Protein AF-A0A935JYE7-F1 (afdb_monomer_lite)

Structure (mmCIF, N/CA/C/O backbone):
data_AF-A0A935JYE7-F1
#
_entry.id   AF-A0A935JYE7-F1
#
loop_
_atom_site.group_PDB
_atom_site.id
_atom_site.type_symbol
_atom_site.label_atom_id
_atom_site.label_alt_id
_atom_site.label_comp_id
_atom_site.label_asym_id
_atom_site.label_entity_id
_atom_site.label_seq_id
_atom_site.pdbx_PDB_ins_code
_atom_site.Cartn_x
_atom_site.Cartn_y
_atom_site.Cartn_z
_atom_site.occupancy
_atom_site.B_iso_or_equiv
_atom_site.auth_seq_id
_atom_site.auth_comp_id
_atom_site.auth_asym_id
_atom_site.auth_atom_id
_atom_site.pdbx_PDB_model_num
ATOM 1 N N . MET A 1 1 ? -40.242 24.553 61.084 1.00 37.44 1 MET A N 1
ATOM 2 C CA . MET A 1 1 ? -38.831 24.098 61.063 1.00 37.44 1 MET A CA 1
ATOM 3 C C . MET A 1 1 ? -38.688 22.970 60.053 1.00 37.44 1 MET A C 1
ATOM 5 O O . MET A 1 1 ? -39.599 22.166 59.925 1.00 37.44 1 MET A O 1
ATOM 9 N N . LYS A 1 2 ? -37.608 23.012 59.269 1.00 36.69 2 LYS A N 1
ATOM 10 C CA . LYS A 1 2 ? -37.386 22.275 58.015 1.00 36.69 2 LYS A CA 1
ATOM 11 C C . LYS A 1 2 ? -37.298 20.755 58.230 1.00 36.69 2 LYS A C 1
ATOM 13 O O . LYS A 1 2 ? -36.438 20.305 58.976 1.00 36.69 2 LYS A O 1
ATOM 18 N N . ILE A 1 3 ? -38.129 19.988 57.520 1.00 42.06 3 ILE A N 1
ATOM 19 C CA . ILE A 1 3 ? -37.971 18.536 57.356 1.00 42.06 3 ILE A CA 1
ATOM 20 C C . ILE A 1 3 ? -37.112 18.300 56.113 1.00 42.06 3 ILE A C 1
ATOM 22 O O . ILE A 1 3 ? -37.468 18.688 55.000 1.00 42.06 3 ILE A O 1
ATOM 26 N N . ILE A 1 4 ? -35.953 17.694 56.345 1.00 44.88 4 ILE A N 1
ATOM 27 C CA . ILE A 1 4 ? -34.969 17.262 55.355 1.00 44.88 4 ILE A CA 1
ATOM 28 C C . ILE A 1 4 ? -35.613 16.182 54.474 1.00 44.88 4 ILE A C 1
ATOM 30 O O . ILE A 1 4 ? -35.927 15.096 54.949 1.00 44.88 4 ILE A O 1
ATOM 34 N N . ARG A 1 5 ? -35.811 16.478 53.184 1.00 39.94 5 ARG A N 1
ATOM 35 C CA . ARG A 1 5 ? -36.132 15.482 52.153 1.00 39.94 5 ARG A CA 1
ATOM 36 C C . ARG A 1 5 ? -34.864 15.154 51.375 1.00 39.94 5 ARG A C 1
ATOM 38 O O . ARG A 1 5 ? -34.569 15.772 50.359 1.00 39.94 5 ARG A O 1
ATOM 45 N N . ILE A 1 6 ? -34.126 14.168 51.863 1.00 48.25 6 ILE A N 1
ATOM 46 C CA . ILE A 1 6 ? -33.267 13.333 51.030 1.00 48.25 6 ILE A CA 1
ATOM 47 C C . ILE A 1 6 ? -33.954 11.978 51.031 1.00 48.25 6 ILE A C 1
ATOM 49 O O . ILE A 1 6 ? -34.152 11.418 52.100 1.00 48.25 6 ILE A O 1
ATOM 53 N N . ILE A 1 7 ? -34.355 11.494 49.859 1.00 40.75 7 ILE A N 1
ATOM 54 C CA . ILE A 1 7 ? -34.093 10.125 49.413 1.00 40.75 7 ILE A CA 1
ATOM 55 C C . ILE A 1 7 ? -34.599 10.003 47.973 1.00 40.75 7 ILE A C 1
ATOM 57 O O . ILE A 1 7 ? -35.791 9.980 47.689 1.00 40.75 7 ILE A O 1
ATOM 61 N N . ILE A 1 8 ? -33.607 9.981 47.081 1.00 42.47 8 ILE A N 1
ATOM 62 C CA . ILE A 1 8 ? -33.521 9.042 45.966 1.00 42.47 8 ILE A CA 1
ATOM 63 C C . ILE A 1 8 ? -34.733 9.117 45.033 1.00 42.47 8 ILE A C 1
ATOM 65 O O . ILE A 1 8 ? -35.466 8.154 44.819 1.00 42.47 8 ILE A O 1
ATOM 69 N N . GLY A 1 9 ? -34.888 10.285 44.407 1.00 37.31 9 GLY A N 1
ATOM 70 C CA . GLY A 1 9 ? -35.466 10.361 43.073 1.00 37.31 9 GLY A CA 1
ATOM 71 C C . GLY A 1 9 ? -34.555 9.576 42.142 1.00 37.31 9 GLY A C 1
ATOM 72 O O . GLY A 1 9 ? -33.578 10.119 41.637 1.00 37.31 9 GLY A O 1
ATOM 73 N N . PHE A 1 10 ? -34.842 8.274 42.072 1.00 37.84 10 PHE A N 1
ATOM 74 C CA . PHE A 1 10 ? -34.438 7.287 41.087 1.00 37.84 10 PHE A CA 1
ATOM 75 C C . PHE A 1 10 ? -33.657 7.950 39.953 1.00 37.84 10 PHE A C 1
ATOM 77 O O . PHE A 1 10 ? -34.242 8.536 39.041 1.00 37.84 10 PHE A O 1
ATOM 84 N N . CYS A 1 11 ? -32.322 7.890 40.050 1.00 36.41 11 CYS A N 1
ATOM 85 C CA . CYS A 1 11 ? -31.466 8.010 38.887 1.00 36.41 11 CYS A CA 1
ATOM 86 C C . CYS A 1 11 ? -32.061 7.046 37.871 1.00 36.41 11 CYS A C 1
ATOM 88 O O . CYS A 1 11 ? -31.875 5.833 37.980 1.00 36.41 11 CYS A O 1
ATOM 90 N N . ALA A 1 12 ? -32.805 7.591 36.913 1.00 40.25 12 ALA A N 1
ATOM 91 C CA . ALA A 1 12 ? -33.059 6.964 35.644 1.00 40.25 12 ALA A CA 1
ATOM 92 C C . ALA A 1 12 ? -31.684 6.831 34.988 1.00 40.25 12 ALA A C 1
ATOM 94 O O . ALA A 1 12 ? -31.292 7.610 34.122 1.00 40.25 12 ALA A O 1
ATOM 95 N N . LEU A 1 13 ? -30.931 5.839 35.470 1.00 42.25 13 LEU A N 1
ATOM 96 C CA . LEU A 1 13 ? -29.915 5.121 34.742 1.00 42.25 13 LEU A CA 1
ATOM 97 C C . LEU A 1 13 ? -30.662 4.512 33.563 1.00 42.25 13 LEU A C 1
ATOM 99 O O . LEU A 1 13 ? -31.002 3.333 33.529 1.00 42.25 13 LEU A O 1
ATOM 103 N N . THR A 1 14 ? -30.937 5.367 32.587 1.00 41.91 14 THR A N 1
ATOM 104 C CA . THR A 1 14 ? -30.988 4.998 31.191 1.00 41.91 14 THR A CA 1
ATOM 105 C C . THR A 1 14 ? -29.596 4.462 30.882 1.00 41.91 14 THR A C 1
ATOM 107 O O . THR A 1 14 ? -28.733 5.124 30.314 1.00 41.91 14 THR A O 1
ATOM 110 N N . PHE A 1 15 ? -29.358 3.218 31.303 1.00 41.09 15 PHE A N 1
ATOM 111 C CA . PHE A 1 15 ? -28.472 2.322 30.596 1.00 41.09 15 PHE A CA 1
ATOM 112 C C . PHE A 1 15 ? -29.103 2.170 29.212 1.00 41.09 15 PHE A C 1
ATOM 114 O O . PHE A 1 15 ? -29.806 1.207 28.918 1.00 41.09 15 PHE A O 1
ATOM 121 N N . CYS A 1 16 ? -28.866 3.160 28.349 1.00 39.88 16 CYS A N 1
ATOM 122 C CA . CYS A 1 16 ? -28.765 2.908 26.930 1.00 39.88 16 CYS A CA 1
ATOM 123 C C . CYS A 1 16 ? -27.633 1.896 26.814 1.00 39.88 16 CYS A C 1
ATOM 125 O O . CYS A 1 16 ? -26.455 2.254 26.759 1.00 39.88 16 CYS A O 1
ATOM 127 N N . ALA A 1 17 ? -27.996 0.616 26.871 1.00 36.91 17 ALA A N 1
ATOM 128 C CA . ALA A 1 17 ? -27.167 -0.466 26.404 1.00 36.91 17 ALA A CA 1
ATOM 129 C C . ALA A 1 17 ? -26.978 -0.217 24.906 1.00 36.91 17 ALA A C 1
ATOM 131 O O . ALA A 1 17 ? -27.690 -0.758 24.065 1.00 36.91 17 ALA A O 1
ATOM 132 N N . TYR A 1 18 ? -26.044 0.676 24.573 1.00 42.84 18 TYR A N 1
ATOM 133 C CA . TYR A 1 18 ? -25.425 0.704 23.266 1.00 42.84 18 TYR A CA 1
ATOM 134 C C . TYR A 1 18 ? -24.836 -0.688 23.107 1.00 42.84 18 TYR A C 1
ATOM 136 O O . TYR A 1 18 ? -23.810 -1.010 23.709 1.00 42.84 18 TYR A O 1
ATOM 144 N N . SER A 1 19 ? -25.548 -1.541 22.371 1.00 46.00 19 SER A N 1
ATOM 145 C CA . SER A 1 19 ? -25.009 -2.790 21.863 1.00 46.00 19 SER A CA 1
ATOM 146 C C . SER A 1 19 ? -23.814 -2.400 21.006 1.00 46.00 19 SER A C 1
ATOM 148 O O . SER A 1 19 ? -23.951 -2.000 19.853 1.00 46.00 19 SER A O 1
ATOM 150 N N . GLN A 1 20 ? -22.640 -2.354 21.629 1.00 65.25 20 GLN A N 1
ATOM 151 C CA . GLN A 1 20 ? -21.417 -2.015 20.935 1.00 65.25 20 GLN A CA 1
ATOM 152 C C . GLN A 1 20 ? -21.088 -3.185 20.025 1.00 65.25 20 GLN A C 1
ATOM 154 O O . GLN A 1 20 ? -20.811 -4.299 20.490 1.00 65.25 20 GLN A O 1
ATOM 159 N N . THR A 1 21 ? -21.136 -2.917 18.723 1.00 74.50 21 THR A N 1
ATOM 160 C CA . THR A 1 21 ? -20.779 -3.880 17.693 1.00 74.50 21 THR A CA 1
ATOM 161 C C . THR A 1 21 ? -19.356 -4.358 17.955 1.00 74.50 21 THR A C 1
ATOM 163 O O . THR A 1 21 ? -18.401 -3.577 17.958 1.00 74.50 21 THR A O 1
ATOM 166 N N . ASN A 1 22 ? -19.228 -5.649 18.241 1.00 78.56 22 ASN A N 1
ATOM 167 C CA . ASN A 1 22 ? -17.949 -6.298 18.466 1.00 78.56 22 ASN A CA 1
ATOM 168 C C . ASN A 1 22 ? -17.641 -7.238 17.306 1.00 78.56 22 ASN A C 1
ATOM 170 O O . ASN A 1 22 ? -18.546 -7.742 16.644 1.00 78.56 22 ASN A O 1
ATOM 174 N N . VAL A 1 23 ? -16.353 -7.439 17.065 1.00 78.81 23 VAL A N 1
ATOM 175 C CA . VAL A 1 23 ? -15.843 -8.352 16.043 1.00 78.81 23 VAL A CA 1
ATOM 176 C C . VAL A 1 23 ? -14.776 -9.242 16.655 1.00 78.81 23 VAL A C 1
ATOM 178 O O . VAL A 1 23 ? -14.071 -8.837 17.583 1.00 78.81 23 VAL A O 1
ATOM 181 N N . SER A 1 24 ? -14.671 -10.464 16.144 1.00 75.31 24 SER A N 1
ATOM 182 C CA . SER A 1 24 ? -13.591 -11.381 16.493 1.00 75.31 24 SER A CA 1
ATOM 183 C C . SER A 1 24 ? -12.553 -11.355 15.379 1.00 75.31 24 SER A C 1
ATOM 185 O O . SER A 1 24 ? -12.886 -11.630 14.228 1.00 75.31 24 SER A O 1
ATOM 187 N N . ILE A 1 25 ? -11.314 -10.999 15.714 1.00 72.81 25 ILE A N 1
ATOM 188 C CA . ILE A 1 25 ? -10.170 -11.029 14.793 1.00 72.81 25 ILE A CA 1
ATOM 189 C C . ILE A 1 25 ? -9.115 -11.917 15.449 1.00 72.81 25 ILE A C 1
ATOM 191 O O . ILE A 1 25 ? -8.746 -11.680 16.600 1.00 72.81 25 ILE A O 1
ATOM 195 N N . ASP A 1 26 ? -8.684 -12.976 14.760 1.00 73.44 26 ASP A N 1
ATOM 196 C CA . ASP A 1 26 ? -7.731 -13.974 15.275 1.00 73.44 26 ASP A CA 1
ATOM 197 C C . ASP A 1 26 ? -8.115 -14.540 16.660 1.00 73.44 26 ASP A C 1
ATOM 199 O O . ASP A 1 26 ? -7.276 -14.745 17.538 1.00 73.44 26 ASP A O 1
ATOM 203 N N . GLY A 1 27 ? -9.418 -14.732 16.898 1.00 72.69 27 GLY A N 1
ATOM 204 C CA . GLY A 1 27 ? -9.954 -15.248 18.163 1.00 72.69 27 GLY A CA 1
ATOM 205 C C . GLY A 1 27 ? -9.972 -14.245 19.324 1.00 72.69 27 GLY A C 1
ATOM 206 O O . GLY A 1 27 ? -10.399 -14.594 20.424 1.00 72.69 27 GLY A O 1
ATOM 207 N N . LYS A 1 28 ? -9.545 -12.995 19.109 1.00 80.50 28 LYS A N 1
ATOM 208 C CA . LYS A 1 28 ? -9.628 -11.918 20.104 1.00 80.50 28 LYS A CA 1
ATOM 209 C C . LYS A 1 28 ? -10.845 -11.040 19.837 1.00 80.50 28 LYS A C 1
ATOM 211 O O . LYS A 1 28 ? -11.125 -10.670 18.699 1.00 80.50 28 LYS A O 1
ATOM 216 N N . LYS A 1 29 ? -11.556 -10.680 20.910 1.00 82.69 29 LYS A N 1
ATOM 217 C CA . LYS A 1 29 ? -12.705 -9.773 20.853 1.00 82.69 29 LYS A CA 1
ATOM 218 C C . LYS A 1 29 ? -12.229 -8.328 20.769 1.00 82.69 29 LYS A C 1
ATOM 220 O O . LYS A 1 29 ? -11.466 -7.876 21.622 1.00 82.69 29 LYS A O 1
ATOM 225 N N . TYR A 1 30 ? -12.747 -7.604 19.790 1.00 85.75 30 TYR A N 1
ATOM 226 C CA . TYR A 1 30 ? -12.521 -6.178 19.622 1.00 85.75 30 TYR A CA 1
ATOM 227 C C . TYR A 1 30 ? -13.836 -5.415 19.483 1.00 85.75 30 TYR A C 1
ATOM 229 O O . TYR A 1 30 ? -14.879 -5.996 19.183 1.00 85.75 30 TYR A O 1
ATOM 237 N N . TYR A 1 31 ? -13.775 -4.100 19.681 1.00 86.88 31 TYR A N 1
ATOM 238 C CA . TYR A 1 31 ? -14.934 -3.214 19.656 1.00 86.88 31 TYR A CA 1
ATOM 239 C C . TYR A 1 31 ? -14.800 -2.201 18.521 1.00 86.88 31 TYR A C 1
ATOM 241 O O . TYR A 1 31 ? -13.775 -1.524 18.401 1.00 86.88 31 TYR A O 1
ATOM 249 N N . ILE A 1 32 ? -15.832 -2.096 17.682 1.00 86.06 32 ILE A N 1
ATOM 250 C CA . ILE A 1 32 ? -15.867 -1.114 16.597 1.00 86.06 32 ILE A CA 1
ATOM 251 C C . ILE A 1 32 ? -16.174 0.258 17.200 1.00 86.06 32 ILE A C 1
ATOM 253 O O . ILE A 1 32 ? -17.222 0.462 17.808 1.00 86.06 32 ILE A O 1
ATOM 257 N N . LYS A 1 33 ? -15.261 1.211 17.004 1.00 85.69 33 LYS A N 1
ATOM 258 C CA . LYS A 1 33 ? -15.420 2.607 17.421 1.00 85.69 33 LYS A CA 1
ATOM 259 C C . LYS A 1 33 ? -16.107 3.453 16.359 1.00 85.69 33 LYS A C 1
ATOM 261 O O . LYS A 1 33 ? -17.029 4.196 16.668 1.00 85.69 33 LYS A O 1
ATOM 266 N N . THR A 1 34 ? -15.643 3.360 15.117 1.00 85.19 34 THR A N 1
ATOM 267 C CA . THR A 1 34 ? -16.207 4.098 13.980 1.00 85.19 34 THR A CA 1
ATOM 268 C C . THR A 1 34 ? -16.166 3.240 12.734 1.00 85.19 34 THR A C 1
ATOM 270 O O . THR A 1 34 ? -15.223 2.472 12.552 1.00 85.19 34 THR A O 1
ATOM 273 N N . THR A 1 35 ? -17.160 3.420 11.868 1.00 86.44 35 THR A N 1
ATOM 274 C CA . THR A 1 35 ? -17.183 2.884 10.504 1.00 86.44 35 THR A CA 1
ATOM 275 C C . THR A 1 35 ? -17.328 4.050 9.536 1.00 86.44 35 THR A C 1
ATOM 277 O O . THR A 1 35 ? -18.196 4.898 9.732 1.00 86.44 35 THR A O 1
ATOM 280 N N . GLU A 1 36 ? -16.481 4.107 8.517 1.00 85.31 36 GLU A N 1
ATOM 281 C CA . GLU A 1 36 ? -16.508 5.128 7.471 1.00 85.31 36 GLU A CA 1
ATOM 282 C C . GLU A 1 36 ? -16.531 4.432 6.109 1.00 85.31 36 GLU A C 1
ATOM 284 O O . GLU A 1 36 ? -15.648 3.634 5.797 1.00 85.31 36 GLU A O 1
ATOM 289 N N . ASN A 1 37 ? -17.561 4.701 5.306 1.00 84.94 37 ASN A N 1
ATOM 290 C CA . ASN A 1 37 ? -17.661 4.156 3.956 1.00 84.94 37 ASN A CA 1
ATOM 291 C C . ASN A 1 37 ? -16.885 5.081 3.013 1.00 84.94 37 ASN A C 1
ATOM 293 O O . ASN A 1 37 ? -17.266 6.237 2.850 1.00 84.94 37 ASN A O 1
ATOM 297 N N . ILE A 1 38 ? -15.791 4.585 2.432 1.00 81.50 38 ILE A N 1
ATOM 298 C CA . ILE A 1 38 ? -14.990 5.338 1.454 1.00 81.50 38 ILE A CA 1
ATOM 299 C C . ILE A 1 38 ? -15.555 5.134 0.049 1.00 81.50 38 ILE A C 1
ATOM 301 O O . ILE A 1 38 ? -15.584 6.065 -0.746 1.00 81.50 38 ILE A O 1
ATOM 305 N N . SER A 1 39 ? -16.015 3.919 -0.244 1.00 77.62 39 SER A N 1
ATOM 306 C CA . SER A 1 39 ? -16.755 3.584 -1.456 1.00 77.62 39 SER A CA 1
ATOM 307 C C . SER A 1 39 ? -17.653 2.377 -1.205 1.00 77.62 39 SER A C 1
ATOM 309 O O . SER A 1 39 ? -17.695 1.847 -0.090 1.00 77.62 39 SER A O 1
ATOM 311 N N . ARG A 1 40 ? -18.376 1.929 -2.239 1.00 74.88 40 ARG A N 1
ATOM 312 C CA . ARG A 1 40 ? -19.242 0.743 -2.165 1.00 74.88 40 ARG A CA 1
ATOM 313 C C . ARG A 1 40 ? -18.501 -0.484 -1.626 1.00 74.88 40 ARG A C 1
ATOM 315 O O . ARG A 1 40 ? -19.047 -1.204 -0.793 1.00 74.88 40 ARG A O 1
ATOM 322 N N . ASP A 1 41 ? -17.261 -0.665 -2.069 1.00 75.25 41 ASP A N 1
ATOM 323 C CA . ASP A 1 41 ? -16.475 -1.867 -1.798 1.00 75.25 41 ASP A CA 1
ATOM 324 C C . ASP A 1 41 ? -15.432 -1.647 -0.693 1.00 75.25 41 ASP A C 1
ATOM 326 O O . ASP A 1 41 ? -14.852 -2.605 -0.198 1.00 75.25 41 ASP A O 1
ATOM 330 N N . PHE A 1 42 ? -15.200 -0.402 -0.252 1.00 81.69 42 PHE A N 1
ATOM 331 C CA . PHE A 1 42 ? -14.180 -0.088 0.749 1.00 81.69 42 PHE A CA 1
ATOM 332 C C . PHE A 1 42 ? -14.754 0.626 1.974 1.00 81.69 42 PHE A C 1
ATOM 334 O O . PHE A 1 42 ? -15.176 1.786 1.916 1.00 81.69 42 PHE A O 1
ATOM 341 N N . LYS A 1 43 ? -14.684 -0.047 3.126 1.00 86.38 43 LYS A N 1
ATOM 342 C CA . LYS A 1 43 ? -15.070 0.504 4.434 1.00 86.38 43 LYS A CA 1
ATOM 343 C C . LYS A 1 43 ? -13.874 0.538 5.370 1.00 86.38 43 LYS A C 1
ATOM 345 O O . LYS A 1 43 ? -13.140 -0.443 5.454 1.00 86.38 43 LYS A O 1
ATOM 350 N N . LEU A 1 44 ? -13.710 1.640 6.093 1.00 87.38 44 LEU A N 1
ATOM 351 C CA . LEU A 1 44 ? -12.707 1.825 7.134 1.00 87.38 44 LEU A CA 1
ATOM 352 C C . LEU A 1 44 ? -13.344 1.625 8.514 1.00 87.38 44 LEU A C 1
ATOM 354 O O . LEU A 1 44 ? -14.398 2.190 8.806 1.00 87.38 44 LEU A O 1
ATOM 358 N N . PHE A 1 45 ? -12.673 0.876 9.382 1.00 87.31 45 PHE A N 1
ATOM 359 C CA . PHE A 1 45 ? -13.091 0.624 10.754 1.00 87.31 45 PHE A CA 1
ATOM 360 C C . PHE A 1 45 ? -11.992 1.046 11.722 1.00 87.31 45 PHE A C 1
ATOM 362 O O . PHE A 1 45 ? -10.879 0.530 11.649 1.00 87.31 45 PHE A O 1
ATOM 369 N N . SER A 1 46 ? -12.325 1.888 12.698 1.00 86.31 46 SER A N 1
ATOM 370 C CA . SER A 1 46 ? -11.474 2.043 13.879 1.00 86.31 46 SER A CA 1
ATOM 371 C C . SER A 1 46 ? -11.888 0.985 14.887 1.00 86.31 46 SER A C 1
ATOM 373 O O . SER A 1 46 ? -13.014 1.012 15.386 1.00 86.31 46 SER A O 1
ATOM 375 N N . ILE A 1 47 ? -10.976 0.083 15.223 1.00 87.19 47 ILE A N 1
ATOM 376 C CA . ILE A 1 47 ? -11.223 -1.040 16.125 1.00 87.19 47 ILE A CA 1
ATOM 377 C C . ILE A 1 47 ? -10.362 -0.876 17.375 1.00 87.19 47 ILE A C 1
ATOM 379 O O . ILE A 1 47 ? -9.146 -0.743 17.266 1.00 87.19 47 ILE A O 1
ATOM 383 N N . CYS A 1 48 ? -10.973 -0.901 18.558 1.00 86.25 48 CYS A N 1
ATOM 384 C CA . CYS A 1 48 ? -10.287 -0.749 19.843 1.00 86.25 48 CYS A CA 1
ATOM 385 C C . CYS A 1 48 ? -10.310 -2.058 20.643 1.00 86.25 48 CYS A C 1
ATOM 387 O O . CYS A 1 48 ? -11.196 -2.900 20.480 1.00 86.25 48 CYS A O 1
ATOM 389 N N . GLN A 1 49 ? -9.317 -2.230 21.517 1.00 85.62 49 GLN A N 1
ATOM 390 C CA . GLN A 1 49 ? -9.231 -3.399 22.403 1.00 85.62 49 GLN A CA 1
ATOM 391 C C . GLN A 1 49 ? -10.171 -3.287 23.608 1.00 85.62 49 GLN A C 1
ATOM 393 O O . GLN A 1 49 ? -10.570 -4.297 24.181 1.00 85.62 49 GLN A O 1
ATOM 398 N N . ASP A 1 50 ? -10.520 -2.064 24.007 1.00 84.38 50 ASP A N 1
ATOM 399 C CA . ASP A 1 50 ? -11.377 -1.794 25.150 1.00 84.38 50 ASP A CA 1
ATOM 400 C C . ASP A 1 50 ? -12.804 -1.431 24.733 1.00 84.38 50 ASP A C 1
ATOM 402 O O . ASP A 1 50 ? -13.042 -0.706 23.769 1.00 84.38 50 ASP A O 1
ATOM 406 N N . GLN A 1 51 ? -13.761 -1.852 25.555 1.00 82.88 51 GLN A N 1
ATOM 407 C CA . GLN A 1 51 ? -15.175 -1.506 25.405 1.00 82.88 51 GLN A CA 1
ATOM 408 C C . GLN A 1 51 ? -15.438 0.005 25.583 1.00 82.88 51 GLN A C 1
ATOM 410 O O . GLN A 1 51 ? -16.449 0.539 25.141 1.00 82.88 51 GLN A O 1
ATOM 415 N N . LYS A 1 52 ? -14.518 0.743 26.218 1.00 85.06 52 LYS A N 1
ATOM 416 C CA . LYS A 1 52 ? -14.626 2.206 26.352 1.00 85.06 52 LYS A CA 1
ATOM 417 C C . LYS A 1 52 ? -14.160 2.953 25.094 1.00 85.06 52 LYS A C 1
ATOM 419 O O . LYS A 1 52 ? -14.247 4.178 25.070 1.00 85.06 52 LYS A O 1
ATOM 424 N N . LEU A 1 53 ? -13.704 2.243 24.052 1.00 82.25 53 LEU A N 1
ATOM 425 C CA . LEU A 1 53 ? -13.295 2.795 22.753 1.00 82.25 53 LEU A CA 1
ATOM 426 C C . LEU A 1 53 ? -12.194 3.867 22.857 1.00 82.25 53 LEU A C 1
ATOM 428 O O . LEU A 1 53 ? -12.146 4.833 22.082 1.00 82.25 53 LEU A O 1
ATOM 432 N N . SER A 1 54 ? -11.321 3.721 23.849 1.00 80.88 54 SER A N 1
ATOM 433 C CA . SER A 1 54 ? -10.380 4.763 24.263 1.00 80.88 54 SER A CA 1
ATOM 434 C C . SER A 1 54 ? -8.918 4.360 24.098 1.00 80.88 54 SER A C 1
ATOM 436 O O . SER A 1 54 ? -8.062 5.234 23.961 1.00 80.88 54 SER A O 1
ATOM 438 N N . LYS A 1 55 ? -8.611 3.060 24.081 1.00 78.69 55 LYS A N 1
ATOM 439 C CA . LYS A 1 55 ? -7.246 2.533 24.126 1.00 78.69 55 LYS A CA 1
ATOM 440 C C . LYS A 1 55 ? -6.967 1.591 22.961 1.00 78.69 55 LYS A C 1
ATOM 442 O O . LYS A 1 55 ? -7.801 0.790 22.545 1.00 78.69 55 LYS A O 1
ATOM 447 N N . ASN A 1 56 ? -5.728 1.665 22.474 1.00 81.69 56 ASN A N 1
ATOM 448 C CA . ASN A 1 56 ? -5.167 0.745 21.482 1.00 81.69 56 ASN A CA 1
ATOM 449 C C . ASN A 1 56 ? -6.059 0.574 20.242 1.00 81.69 56 ASN A C 1
ATOM 451 O O . ASN A 1 56 ? -6.266 -0.538 19.756 1.00 81.69 56 ASN A O 1
ATOM 455 N N . CYS A 1 57 ? -6.609 1.685 19.752 1.00 83.88 57 CYS A N 1
ATOM 456 C CA . CYS A 1 57 ? -7.421 1.693 18.549 1.00 83.88 57 CYS A CA 1
ATOM 457 C C . CYS A 1 57 ? -6.525 1.575 17.312 1.00 83.88 57 CYS A C 1
ATOM 459 O O . CYS A 1 57 ? -5.501 2.249 17.206 1.00 83.88 57 CYS A O 1
ATOM 461 N N . THR A 1 58 ? -6.896 0.692 16.395 1.00 84.69 58 THR A N 1
ATOM 462 C CA . THR A 1 58 ? -6.181 0.427 15.147 1.00 84.69 58 THR A CA 1
ATOM 463 C C . THR A 1 58 ? -7.166 0.478 13.989 1.00 84.69 58 THR A C 1
ATOM 465 O O . THR A 1 58 ? -8.313 0.058 14.125 1.00 84.69 58 THR A O 1
ATOM 468 N N . GLU A 1 59 ? -6.706 0.985 12.852 1.00 87.75 59 GLU A N 1
ATOM 469 C CA . GLU A 1 59 ? -7.510 1.102 11.640 1.00 87.75 59 GLU A CA 1
ATOM 470 C C . GLU A 1 59 ? -7.471 -0.203 10.836 1.00 87.75 59 GLU A C 1
ATOM 472 O O . GLU A 1 59 ? -6.405 -0.761 10.549 1.00 87.75 59 GLU A O 1
ATOM 477 N N . TYR A 1 60 ? -8.652 -0.671 10.459 1.00 86.56 60 TYR A N 1
ATOM 478 C CA . TYR A 1 60 ? -8.890 -1.825 9.605 1.00 86.56 60 TYR A CA 1
ATOM 479 C C . TYR A 1 60 ? -9.693 -1.392 8.384 1.00 86.56 60 TYR A C 1
ATOM 481 O O . TYR A 1 60 ? -10.348 -0.351 8.390 1.00 86.56 60 TYR A O 1
ATOM 489 N N . TYR A 1 61 ? -9.669 -2.210 7.343 1.00 86.56 61 TYR A N 1
ATOM 490 C CA . TYR A 1 61 ? -10.544 -2.065 6.194 1.00 86.56 61 TYR A CA 1
ATOM 491 C C . TYR A 1 61 ? -11.227 -3.390 5.853 1.00 86.56 61 TYR A C 1
ATOM 493 O O . TYR A 1 61 ? -10.701 -4.463 6.165 1.00 86.56 61 TYR A O 1
ATOM 501 N N . SER A 1 62 ? -12.383 -3.307 5.194 1.00 83.94 62 SER A N 1
ATOM 502 C CA . SER A 1 62 ? -12.990 -4.439 4.488 1.00 83.94 62 SER A CA 1
ATOM 503 C C . SER A 1 62 ? -13.144 -4.101 3.011 1.00 83.94 62 SER A C 1
ATOM 505 O O . SER A 1 62 ? -13.685 -3.043 2.693 1.00 83.94 62 SER A O 1
ATOM 507 N N . TYR A 1 63 ? -12.690 -5.010 2.146 1.00 67.19 63 TYR A N 1
ATOM 508 C CA . TYR A 1 63 ? -12.866 -4.940 0.687 1.00 67.19 63 TYR A CA 1
ATOM 509 C C . TYR A 1 63 ? -14.101 -5.735 0.206 1.00 67.19 63 TYR A C 1
ATOM 511 O O . TYR A 1 63 ? -14.617 -5.518 -0.880 1.00 67.19 63 TYR A O 1
ATOM 519 N N . LEU A 1 64 ? -14.578 -6.674 1.032 1.00 61.88 64 LEU A N 1
ATOM 520 C CA . LEU A 1 64 ? -15.771 -7.501 0.835 1.00 61.88 64 LEU A CA 1
ATOM 521 C C . LEU A 1 64 ? -16.361 -7.821 2.217 1.00 61.88 64 LEU A C 1
ATOM 523 O O . LEU A 1 64 ? -15.626 -7.820 3.213 1.00 61.88 64 LEU A O 1
ATOM 527 N N . GLU A 1 65 ? -17.669 -8.080 2.294 1.00 60.12 65 GLU A N 1
ATOM 528 C CA . GLU A 1 65 ? -18.344 -8.370 3.566 1.00 60.12 65 GLU A CA 1
ATOM 529 C C . GLU A 1 65 ? -17.647 -9.509 4.333 1.00 60.12 65 GLU A C 1
ATOM 531 O O . GLU A 1 65 ? -17.352 -10.569 3.785 1.00 60.12 65 GLU A O 1
ATOM 536 N N . GLY A 1 66 ? -17.356 -9.270 5.616 1.00 60.03 66 GLY A N 1
ATOM 537 C CA . GLY A 1 66 ? -16.864 -10.290 6.549 1.00 60.03 66 GLY A CA 1
ATOM 538 C C . GLY A 1 66 ? -15.345 -10.426 6.697 1.00 60.03 66 GLY A C 1
ATOM 539 O O . GLY A 1 66 ? -14.911 -11.093 7.632 1.00 60.03 66 GLY A O 1
ATOM 540 N N . ASN A 1 67 ? -14.524 -9.771 5.865 1.00 70.06 67 ASN A N 1
ATOM 541 C CA . ASN A 1 67 ? -13.060 -9.835 5.984 1.00 70.06 67 ASN A CA 1
ATOM 542 C C . ASN A 1 67 ? -12.456 -8.493 6.416 1.00 70.06 67 ASN A C 1
ATOM 544 O O . ASN A 1 67 ? -12.441 -7.533 5.645 1.00 70.06 67 ASN A O 1
ATOM 548 N N . TYR A 1 68 ? -11.909 -8.448 7.635 1.00 76.88 68 TYR A N 1
ATOM 549 C CA . TYR A 1 68 ? -11.220 -7.277 8.183 1.00 76.88 68 TYR A CA 1
ATOM 550 C C . TYR A 1 68 ? -9.708 -7.461 8.087 1.00 76.88 68 TYR A C 1
ATOM 552 O O . TYR A 1 68 ? -9.144 -8.373 8.689 1.00 76.88 68 TYR A O 1
ATOM 560 N N . LYS A 1 69 ? -9.032 -6.569 7.364 1.00 81.75 69 LYS A N 1
ATOM 561 C CA . LYS A 1 69 ? -7.567 -6.528 7.298 1.00 81.75 69 LYS A CA 1
ATOM 562 C C . LYS A 1 69 ? -7.066 -5.207 7.860 1.00 81.75 69 LYS A C 1
ATOM 564 O O . LYS A 1 69 ? -7.699 -4.169 7.690 1.00 81.75 69 LYS A O 1
ATOM 569 N N . LYS A 1 70 ? -5.927 -5.234 8.551 1.00 84.56 70 LYS A N 1
ATOM 570 C CA . LYS A 1 70 ? -5.302 -4.014 9.072 1.00 84.56 70 LYS A CA 1
ATOM 571 C C . LYS A 1 70 ? -4.928 -3.099 7.905 1.00 84.56 70 LYS A C 1
ATOM 573 O O . LYS A 1 70 ? -4.342 -3.563 6.925 1.00 84.56 70 LYS A O 1
ATOM 578 N N . LEU A 1 71 ? -5.245 -1.810 8.010 1.00 86.31 71 LEU A N 1
ATOM 579 C CA . LEU A 1 71 ? -4.829 -0.839 7.003 1.00 86.31 71 LEU A CA 1
ATOM 580 C C . LEU A 1 71 ? -3.298 -0.689 7.068 1.00 86.31 71 LEU A C 1
ATOM 582 O O . LEU A 1 71 ? -2.756 -0.500 8.162 1.00 86.31 71 LEU A O 1
ATOM 586 N N . PRO A 1 72 ? -2.574 -0.780 5.937 1.00 83.44 72 PRO A N 1
ATOM 587 C CA . PRO A 1 72 ? -1.119 -0.729 5.971 1.00 83.44 72 PRO A CA 1
ATOM 588 C C . PRO A 1 72 ? -0.597 0.662 6.328 1.00 83.44 72 PRO A C 1
ATOM 590 O O . PRO A 1 72 ? 0.535 0.761 6.773 1.00 83.44 72 PRO A O 1
ATOM 593 N N . ILE A 1 73 ? -1.414 1.711 6.192 1.00 88.00 73 ILE A N 1
ATOM 594 C CA . ILE A 1 73 ? -1.101 3.111 6.512 1.00 88.00 73 ILE A CA 1
ATOM 595 C C . ILE A 1 73 ? -2.070 3.659 7.565 1.00 88.00 73 ILE A C 1
ATOM 597 O O . ILE A 1 73 ? -3.098 3.056 7.859 1.00 88.00 73 ILE A O 1
ATOM 601 N N . THR A 1 74 ? -1.758 4.817 8.143 1.00 88.12 74 THR A N 1
ATOM 602 C CA . THR A 1 74 ? -2.671 5.496 9.077 1.00 88.12 74 THR A CA 1
ATOM 603 C C . THR A 1 74 ? -3.880 6.090 8.351 1.00 88.12 74 THR A C 1
ATOM 605 O O . THR A 1 74 ? -3.788 6.467 7.180 1.00 88.12 74 THR A O 1
ATOM 608 N N . LYS A 1 75 ? -4.997 6.267 9.071 1.00 84.88 75 LYS A N 1
ATOM 609 C CA . LYS A 1 75 ? -6.186 6.966 8.556 1.00 84.88 75 LYS A CA 1
ATOM 610 C C . LYS A 1 75 ? -5.836 8.337 7.973 1.00 84.88 75 LYS A C 1
ATOM 612 O O . LYS A 1 75 ? -6.229 8.643 6.856 1.00 84.88 75 LYS A O 1
ATOM 617 N N . THR A 1 76 ? -5.031 9.128 8.682 1.00 87.19 76 THR A N 1
ATOM 618 C CA . THR A 1 76 ? -4.609 10.461 8.225 1.00 87.19 76 THR A CA 1
ATOM 619 C C . THR A 1 76 ? -3.842 10.407 6.903 1.00 87.19 76 THR A C 1
ATOM 621 O O . THR A 1 76 ? -4.092 11.221 6.016 1.00 87.19 76 THR A O 1
ATOM 624 N N . GLN A 1 77 ? -2.929 9.444 6.738 1.00 89.69 77 GLN A N 1
ATOM 625 C CA . GLN A 1 77 ? -2.205 9.250 5.477 1.00 89.69 77 GLN A CA 1
ATOM 626 C C . GLN A 1 77 ? -3.155 8.868 4.342 1.00 89.69 77 GLN A C 1
ATOM 628 O O . GLN A 1 77 ? -3.060 9.448 3.261 1.00 89.69 77 GLN A O 1
ATOM 633 N N . LEU A 1 78 ? -4.097 7.953 4.593 1.00 88.38 78 LEU A N 1
ATOM 634 C CA . LEU A 1 78 ? -5.108 7.566 3.610 1.00 88.38 78 LEU A CA 1
ATOM 635 C C . LEU A 1 78 ? -5.956 8.773 3.192 1.00 88.38 78 LEU A C 1
ATOM 637 O O . LEU A 1 78 ? -6.021 9.087 2.009 1.00 88.38 78 LEU A O 1
ATOM 641 N N . THR A 1 79 ? -6.537 9.499 4.149 1.00 86.75 79 THR A N 1
ATOM 642 C CA . THR A 1 79 ? -7.379 10.674 3.878 1.00 86.75 79 THR A CA 1
ATOM 643 C C . THR A 1 79 ? -6.634 11.745 3.084 1.00 86.75 79 THR A C 1
ATOM 645 O O . THR A 1 79 ? -7.197 12.321 2.157 1.00 86.75 79 THR A O 1
ATOM 648 N N . ASN A 1 80 ? -5.366 12.008 3.410 1.00 88.50 80 ASN A N 1
ATOM 649 C CA . ASN A 1 80 ? -4.558 12.972 2.664 1.00 88.50 80 ASN A CA 1
ATOM 650 C C . ASN A 1 80 ? -4.260 12.494 1.238 1.00 88.50 80 ASN A C 1
ATOM 652 O O . ASN A 1 80 ? -4.242 13.305 0.318 1.00 88.50 80 ASN A O 1
ATOM 656 N N . THR A 1 81 ? -4.051 11.189 1.054 1.00 88.25 81 THR A N 1
ATOM 657 C CA . THR A 1 81 ? -3.793 10.591 -0.263 1.00 88.25 81 THR A CA 1
ATOM 658 C C . THR A 1 81 ? -5.031 10.653 -1.146 1.00 88.25 81 THR A C 1
ATOM 660 O O . THR A 1 81 ? -4.932 11.069 -2.291 1.00 88.25 81 THR A O 1
ATOM 663 N N . LEU A 1 82 ? -6.204 10.341 -0.593 1.00 85.25 82 LEU A N 1
ATOM 664 C CA . LEU A 1 82 ? -7.481 10.411 -1.308 1.00 85.25 82 LEU A CA 1
ATOM 665 C C . LEU A 1 82 ? -7.831 11.833 -1.773 1.00 85.25 82 LEU A C 1
ATOM 667 O O . LEU A 1 82 ? -8.481 12.001 -2.798 1.00 85.25 82 LEU A O 1
ATOM 671 N N . LYS A 1 83 ? -7.418 12.858 -1.020 1.00 83.69 83 LYS A N 1
ATOM 672 C CA . LYS A 1 83 ? -7.714 14.268 -1.329 1.00 83.69 83 LYS A CA 1
ATOM 673 C C . LYS A 1 83 ? -6.677 14.934 -2.229 1.00 83.69 83 LYS A C 1
ATOM 675 O O . LYS A 1 83 ? -6.942 16.015 -2.748 1.00 83.69 83 LYS A O 1
ATOM 680 N N . SER A 1 84 ? -5.484 14.358 -2.355 1.00 81.00 84 SER A N 1
ATOM 681 C CA . SER A 1 84 ? -4.376 15.014 -3.040 1.00 81.00 84 SER A CA 1
ATOM 682 C C . SER A 1 84 ? -4.242 14.534 -4.476 1.00 81.00 84 SER A C 1
ATOM 684 O O . SER A 1 84 ? -4.138 13.342 -4.738 1.00 81.00 84 SER A O 1
ATOM 686 N N . THR A 1 85 ? -4.134 15.482 -5.402 1.00 74.00 85 THR A N 1
ATOM 687 C CA . THR A 1 85 ? -3.706 15.228 -6.785 1.00 74.00 85 THR A CA 1
ATOM 688 C C . THR A 1 85 ? -2.186 15.124 -6.911 1.00 74.00 85 THR A C 1
ATOM 690 O O . THR A 1 85 ? -1.671 14.640 -7.914 1.00 74.00 85 THR A O 1
ATOM 693 N N . ASN A 1 86 ? -1.447 15.581 -5.894 1.00 80.00 86 ASN A N 1
ATOM 694 C CA . ASN A 1 86 ? 0.005 15.612 -5.891 1.00 80.00 86 ASN A CA 1
ATOM 695 C C . ASN A 1 86 ? 0.540 15.019 -4.591 1.00 80.00 86 ASN A C 1
ATOM 697 O O . ASN A 1 86 ? 0.622 15.688 -3.559 1.00 80.00 86 ASN A O 1
ATOM 701 N N . PHE A 1 87 ? 0.971 13.764 -4.647 1.00 83.31 87 PHE A N 1
ATOM 702 C CA . PHE A 1 87 ? 1.475 13.062 -3.470 1.00 83.31 87 PHE A CA 1
ATOM 703 C C . PHE A 1 87 ? 2.653 13.772 -2.791 1.00 83.31 87 PHE A C 1
ATOM 705 O O . PHE A 1 87 ? 2.830 13.636 -1.585 1.00 83.31 87 PHE A O 1
ATOM 712 N N . ASN A 1 88 ? 3.403 14.604 -3.520 1.00 74.50 88 ASN A N 1
ATOM 713 C CA . ASN A 1 88 ? 4.562 15.333 -3.003 1.00 74.50 88 ASN A CA 1
ATOM 714 C C . ASN A 1 88 ? 4.235 16.320 -1.874 1.00 74.50 88 ASN A C 1
ATOM 716 O O . ASN A 1 88 ? 5.140 16.704 -1.137 1.00 74.50 88 ASN A O 1
ATOM 720 N N . THR A 1 89 ? 2.979 16.751 -1.752 1.00 82.69 89 THR A N 1
ATOM 721 C CA . THR A 1 89 ? 2.541 17.693 -0.711 1.00 82.69 89 THR A CA 1
ATOM 722 C C . THR A 1 89 ? 2.144 16.989 0.587 1.00 82.69 89 THR A C 1
ATOM 724 O O . THR A 1 89 ? 1.952 17.639 1.616 1.00 82.69 89 THR A O 1
ATOM 727 N N . ILE A 1 90 ? 2.037 15.657 0.572 1.00 87.81 90 ILE A N 1
ATOM 728 C CA . ILE A 1 90 ? 1.588 14.883 1.724 1.00 87.81 90 ILE A CA 1
ATOM 729 C C . ILE A 1 90 ? 2.750 14.683 2.698 1.00 87.81 90 ILE A C 1
ATOM 731 O O . ILE A 1 90 ? 3.789 14.106 2.374 1.00 87.81 90 ILE A O 1
ATOM 735 N N . LYS A 1 91 ? 2.557 15.112 3.947 1.00 87.31 91 LYS A N 1
ATOM 736 C CA . LYS A 1 91 ? 3.545 14.928 5.014 1.00 87.31 91 LYS A CA 1
ATOM 737 C C . LYS A 1 91 ? 3.842 13.441 5.252 1.00 87.31 91 LYS A C 1
ATOM 739 O O . LYS A 1 91 ? 2.930 12.632 5.404 1.00 87.31 91 LYS A O 1
ATOM 744 N N . GLY A 1 92 ? 5.128 13.104 5.367 1.00 85.44 92 GLY A N 1
ATOM 745 C CA . GLY A 1 92 ? 5.595 11.751 5.696 1.00 85.44 92 GLY A CA 1
ATOM 746 C C . GLY A 1 92 ? 5.773 10.824 4.494 1.00 85.44 92 GLY A C 1
ATOM 747 O O . GLY A 1 92 ? 6.223 9.695 4.676 1.00 85.44 92 GLY A O 1
ATOM 748 N N . ILE A 1 93 ? 5.472 11.294 3.282 1.00 89.19 93 ILE A N 1
ATOM 749 C CA . ILE A 1 93 ? 5.785 10.560 2.063 1.00 89.19 93 ILE A CA 1
ATOM 750 C C . ILE A 1 93 ? 7.288 10.630 1.766 1.00 89.19 93 ILE A C 1
ATOM 752 O O . ILE A 1 93 ? 7.938 11.668 1.932 1.00 89.19 93 ILE A O 1
ATOM 756 N N . LYS A 1 94 ? 7.853 9.509 1.338 1.00 89.81 94 LYS A N 1
ATOM 757 C CA . LYS A 1 94 ? 9.234 9.364 0.889 1.00 89.81 94 LYS A CA 1
ATOM 758 C C . LYS A 1 94 ? 9.252 9.101 -0.610 1.00 89.81 94 LYS A C 1
ATOM 760 O O . LYS A 1 94 ? 8.261 8.665 -1.197 1.00 89.81 94 LYS A O 1
ATOM 765 N N . LYS A 1 95 ? 10.391 9.409 -1.221 1.00 84.00 95 LYS A N 1
ATOM 766 C CA . LYS A 1 95 ? 10.613 9.287 -2.658 1.00 84.00 95 LYS A CA 1
ATOM 767 C C . LYS A 1 95 ? 11.817 8.408 -2.897 1.00 84.00 95 LYS A C 1
ATOM 769 O O . LYS A 1 95 ? 12.842 8.590 -2.244 1.00 84.00 95 LYS A O 1
ATOM 774 N N . LEU A 1 96 ? 11.692 7.512 -3.861 1.00 76.94 96 LEU A N 1
ATOM 775 C CA . LEU A 1 96 ? 12.819 6.759 -4.377 1.00 76.94 96 LEU A CA 1
ATOM 776 C C . LEU A 1 96 ? 12.875 6.946 -5.888 1.00 76.94 96 LEU A C 1
ATOM 778 O O . LEU A 1 96 ? 11.897 6.690 -6.591 1.00 76.94 96 LEU A O 1
ATOM 782 N N . SER A 1 97 ? 14.018 7.412 -6.379 1.00 72.12 97 SER A N 1
ATOM 783 C CA . SER A 1 97 ? 14.293 7.441 -7.810 1.00 72.12 97 SER A CA 1
ATOM 784 C C . SER A 1 97 ? 14.694 6.042 -8.255 1.00 72.12 97 SER A C 1
ATOM 786 O O . SER A 1 97 ? 15.688 5.491 -7.789 1.00 72.12 97 SER A O 1
ATOM 788 N N . ILE A 1 98 ? 13.906 5.475 -9.155 1.00 68.62 98 ILE A N 1
ATOM 789 C CA . ILE A 1 98 ? 14.187 4.222 -9.848 1.00 68.62 98 ILE A CA 1
ATOM 790 C C . ILE A 1 98 ? 14.411 4.527 -11.329 1.00 68.62 98 ILE A C 1
ATOM 792 O O . ILE A 1 98 ? 13.993 5.573 -11.816 1.00 68.62 98 ILE A O 1
ATOM 796 N N . ALA A 1 99 ? 15.071 3.624 -12.057 1.00 49.62 99 ALA A N 1
ATOM 797 C CA . ALA A 1 99 ? 15.582 3.857 -13.415 1.00 49.62 99 ALA A CA 1
ATOM 798 C C . ALA A 1 99 ? 14.617 4.560 -14.402 1.00 49.62 99 ALA A C 1
ATOM 800 O O . ALA A 1 99 ? 15.087 5.258 -15.293 1.00 49.62 99 ALA A O 1
ATOM 801 N N . ASN A 1 100 ? 13.295 4.414 -14.229 1.00 55.00 100 ASN A N 1
ATOM 802 C CA . ASN A 1 100 ? 12.264 5.009 -15.089 1.00 55.00 100 ASN A CA 1
ATOM 803 C C . ASN A 1 100 ? 11.297 5.969 -14.358 1.00 55.00 100 ASN A C 1
ATOM 805 O O . ASN A 1 100 ? 10.180 6.174 -14.828 1.00 55.00 100 ASN A O 1
ATOM 809 N N . GLY A 1 101 ? 11.671 6.537 -13.207 1.00 63.59 101 GLY A N 1
ATOM 810 C CA . GLY A 1 101 ? 10.859 7.560 -12.542 1.00 63.59 101 GLY A CA 1
ATOM 811 C C . GLY A 1 101 ? 11.024 7.629 -11.028 1.00 63.59 101 GLY A C 1
ATOM 812 O O . GLY A 1 101 ? 11.901 7.009 -10.433 1.00 63.59 101 GLY A O 1
ATOM 813 N N . THR A 1 102 ? 10.152 8.398 -10.384 1.00 69.88 102 THR A N 1
ATOM 814 C CA . THR A 1 102 ? 10.106 8.510 -8.925 1.00 69.88 102 THR A CA 1
ATOM 815 C C . THR A 1 102 ? 8.902 7.754 -8.394 1.00 69.88 102 THR A C 1
ATOM 817 O O . THR A 1 102 ? 7.769 8.057 -8.762 1.00 69.88 102 THR A O 1
ATOM 820 N N . VAL A 1 103 ? 9.138 6.802 -7.495 1.00 79.00 103 VAL A N 1
ATOM 821 C CA . VAL A 1 103 ? 8.064 6.156 -6.734 1.00 79.00 103 VAL A CA 1
ATOM 822 C C . VAL A 1 103 ? 7.881 6.857 -5.397 1.00 79.00 103 VAL A C 1
ATOM 824 O O . VAL A 1 103 ? 8.852 7.237 -4.736 1.00 79.00 103 VAL A O 1
ATOM 827 N N . CYS A 1 104 ? 6.620 7.033 -5.010 1.00 85.69 104 CYS A N 1
ATOM 828 C CA . CYS A 1 104 ? 6.232 7.631 -3.741 1.00 85.69 104 CYS A CA 1
ATOM 829 C C . CYS A 1 104 ? 5.734 6.543 -2.785 1.00 85.69 104 CYS A C 1
ATOM 831 O O . CYS A 1 104 ? 5.008 5.634 -3.193 1.00 85.69 104 CYS A O 1
ATOM 833 N N . TYR A 1 105 ? 6.129 6.626 -1.517 1.00 88.56 105 TYR A N 1
ATOM 834 C CA . TYR A 1 105 ? 5.770 5.621 -0.518 1.00 88.56 105 TYR A CA 1
ATOM 835 C C . TYR A 1 105 ? 5.691 6.198 0.894 1.00 88.56 105 TYR A C 1
ATOM 837 O O . TYR A 1 105 ? 6.316 7.212 1.203 1.00 88.56 105 TYR A O 1
ATOM 845 N N . PHE A 1 106 ? 4.945 5.528 1.770 1.00 90.25 106 PHE A N 1
ATOM 846 C CA . PHE A 1 106 ? 5.036 5.728 3.216 1.00 90.25 106 PHE A CA 1
ATOM 847 C C . PHE A 1 106 ? 5.976 4.685 3.821 1.00 90.25 106 PHE A C 1
ATOM 849 O O . PHE A 1 106 ? 5.932 3.516 3.436 1.00 90.25 106 PHE A O 1
ATOM 856 N N . GLN A 1 107 ? 6.830 5.115 4.751 1.00 86.31 107 GLN A N 1
ATOM 857 C CA . GLN A 1 107 ? 7.710 4.224 5.506 1.00 86.31 107 GLN A CA 1
ATOM 858 C C . GLN A 1 107 ? 7.109 3.935 6.880 1.00 86.31 107 GLN A C 1
ATOM 860 O O . GLN A 1 107 ? 6.810 4.860 7.643 1.00 86.31 107 GLN A O 1
ATOM 865 N N . ASN A 1 108 ? 6.952 2.650 7.196 1.00 77.62 108 ASN A N 1
ATOM 866 C CA . ASN A 1 108 ? 6.242 2.184 8.379 1.00 77.62 108 ASN A CA 1
ATOM 867 C C . ASN A 1 108 ? 7.121 1.140 9.099 1.00 77.62 108 ASN A C 1
ATOM 869 O O . ASN A 1 108 ? 7.963 0.507 8.460 1.00 77.62 108 ASN A O 1
ATOM 873 N N . PRO A 1 109 ? 6.930 0.883 10.408 1.00 76.75 109 PRO A N 1
ATOM 874 C CA . PRO A 1 109 ? 7.730 -0.118 11.128 1.00 76.75 109 PRO A CA 1
ATOM 875 C C . PRO A 1 109 ? 7.633 -1.533 10.537 1.00 76.75 109 PRO A C 1
ATOM 877 O O . PRO A 1 109 ? 8.544 -2.337 10.684 1.00 76.75 109 PRO A O 1
ATOM 880 N N . THR A 1 110 ? 6.520 -1.838 9.866 1.00 72.06 110 THR A N 1
ATOM 881 C CA . THR A 1 110 ? 6.241 -3.137 9.241 1.00 72.06 110 THR A CA 1
ATOM 882 C C . THR A 1 110 ? 6.675 -3.216 7.776 1.00 72.06 110 THR A C 1
ATOM 884 O O . THR A 1 110 ? 6.378 -4.217 7.131 1.00 72.06 110 THR A O 1
ATOM 887 N N . GLY A 1 111 ? 7.331 -2.180 7.241 1.00 79.00 111 GLY A N 1
ATOM 888 C CA . GLY A 1 111 ? 7.757 -2.089 5.843 1.00 79.00 111 GLY A CA 1
ATOM 889 C C . GLY A 1 111 ? 7.266 -0.831 5.123 1.00 79.00 111 GLY A C 1
ATOM 890 O O . GLY A 1 111 ? 6.697 0.078 5.733 1.00 79.00 111 GLY A O 1
ATOM 891 N N . ASN A 1 112 ? 7.495 -0.776 3.813 1.00 84.25 112 ASN A N 1
ATOM 892 C CA . ASN A 1 112 ? 7.094 0.348 2.969 1.00 84.25 112 ASN A CA 1
ATOM 893 C C . ASN A 1 112 ? 5.704 0.103 2.376 1.00 84.25 112 ASN A C 1
ATOM 895 O O . ASN A 1 112 ? 5.342 -1.024 2.058 1.00 84.25 112 ASN A O 1
ATOM 899 N N . THR A 1 113 ? 4.915 1.160 2.197 1.00 86.31 113 THR A N 1
ATOM 900 C CA . THR A 1 113 ? 3.677 1.105 1.406 1.00 86.31 113 THR A CA 1
ATOM 901 C C . THR A 1 113 ? 3.808 2.028 0.208 1.00 86.31 113 THR A C 1
ATOM 903 O O . THR A 1 113 ? 3.797 3.250 0.374 1.00 86.31 113 THR A O 1
ATOM 906 N N . TYR A 1 114 ? 3.934 1.456 -0.990 1.00 85.44 114 TYR A N 1
ATOM 907 C CA . TYR A 1 114 ? 3.994 2.223 -2.235 1.00 85.44 114 TYR A CA 1
ATOM 908 C C . TYR A 1 114 ? 2.608 2.669 -2.668 1.00 85.44 114 TYR A C 1
ATOM 910 O O . TYR A 1 114 ? 1.620 1.972 -2.440 1.00 85.44 114 TYR A O 1
ATOM 918 N N . ILE A 1 115 ? 2.560 3.837 -3.296 1.00 84.88 115 ILE A N 1
ATOM 919 C CA . ILE A 1 115 ? 1.324 4.507 -3.678 1.00 84.88 115 ILE A CA 1
ATOM 920 C C . ILE A 1 115 ? 1.358 4.714 -5.187 1.00 84.88 115 ILE A C 1
ATOM 922 O O . ILE A 1 115 ? 2.332 5.253 -5.720 1.00 84.88 115 ILE A O 1
ATOM 926 N N . ALA A 1 116 ? 0.298 4.297 -5.869 1.00 82.31 116 ALA A N 1
ATOM 927 C CA . ALA A 1 116 ? 0.116 4.527 -7.294 1.00 82.31 116 ALA A CA 1
ATOM 928 C C . ALA A 1 116 ? -1.349 4.836 -7.609 1.00 82.31 116 ALA A C 1
ATOM 930 O O . ALA A 1 116 ? -2.239 4.601 -6.793 1.00 82.31 116 ALA A O 1
ATOM 931 N N . VAL A 1 117 ? -1.573 5.344 -8.815 1.00 77.19 117 VAL A N 1
ATOM 932 C CA . VAL A 1 117 ? -2.895 5.470 -9.424 1.00 77.19 117 VAL A CA 1
ATOM 933 C C . VAL A 1 117 ? -2.915 4.532 -10.628 1.00 77.19 117 VAL A C 1
ATOM 935 O O . VAL A 1 117 ? -1.948 4.518 -11.395 1.00 77.19 117 VAL A O 1
ATOM 938 N N . ASP A 1 118 ? -3.936 3.685 -10.740 1.00 73.50 118 ASP A N 1
ATOM 939 C CA . ASP A 1 118 ? -4.069 2.768 -11.878 1.00 73.50 118 ASP A CA 1
ATOM 940 C C . ASP A 1 118 ? -4.692 3.448 -13.112 1.00 73.50 118 ASP A C 1
ATOM 942 O O . ASP A 1 118 ? -4.991 4.639 -13.112 1.00 73.50 118 ASP A O 1
ATOM 946 N N . GLU A 1 119 ? -4.883 2.687 -14.191 1.00 72.75 119 GLU A N 1
ATOM 947 C CA . GLU A 1 119 ? -5.436 3.195 -15.458 1.00 72.75 119 GLU A CA 1
ATOM 948 C C . GLU A 1 119 ? -6.910 3.625 -15.365 1.00 72.75 119 GLU A C 1
ATOM 950 O O . GLU A 1 119 ? -7.411 4.293 -16.266 1.00 72.75 119 GLU A O 1
ATOM 955 N N . MET A 1 120 ? -7.611 3.250 -14.293 1.00 71.94 120 MET A N 1
ATOM 956 C CA . MET A 1 120 ? -9.000 3.631 -14.026 1.00 71.94 120 MET A CA 1
ATOM 957 C C . MET A 1 120 ? -9.106 4.826 -13.058 1.00 71.94 120 MET A C 1
ATOM 959 O O . MET A 1 120 ? -10.214 5.246 -12.704 1.00 71.94 120 MET A O 1
ATOM 963 N N . ASP A 1 121 ? -7.970 5.408 -12.670 1.00 74.19 121 ASP A N 1
ATOM 964 C CA . ASP A 1 121 ? -7.792 6.393 -11.600 1.00 74.19 121 ASP A CA 1
ATOM 965 C C . ASP A 1 121 ? -8.141 5.884 -10.190 1.00 74.19 121 ASP A C 1
ATOM 967 O O . ASP A 1 121 ? -8.489 6.672 -9.305 1.00 74.19 121 ASP A O 1
ATOM 971 N N . ASN A 1 122 ? -8.047 4.578 -9.941 1.00 79.12 122 ASN A N 1
ATOM 972 C CA . ASN A 1 122 ? -8.153 4.064 -8.579 1.00 79.12 122 ASN A CA 1
ATOM 973 C C . ASN A 1 122 ? -6.852 4.311 -7.821 1.00 79.12 122 ASN A C 1
ATOM 975 O O . ASN A 1 122 ? -5.752 4.185 -8.367 1.00 79.12 122 ASN A O 1
ATOM 979 N N . LEU A 1 123 ? -6.975 4.569 -6.520 1.00 82.88 123 LEU A N 1
ATOM 980 C CA . LEU A 1 123 ? -5.822 4.590 -5.632 1.00 82.88 123 LEU A CA 1
ATOM 981 C C . LEU A 1 123 ? -5.388 3.151 -5.339 1.00 82.88 123 LEU A C 1
ATOM 983 O O . LEU A 1 123 ? -6.192 2.352 -4.857 1.00 82.88 123 LEU A O 1
ATOM 987 N N . VAL A 1 124 ? -4.112 2.835 -5.563 1.00 83.00 124 VAL A N 1
ATOM 988 C CA . VAL A 1 124 ? -3.547 1.514 -5.263 1.00 83.00 124 VAL A CA 1
ATOM 989 C C . VAL A 1 124 ? -2.426 1.621 -4.235 1.00 83.00 124 VAL A C 1
ATOM 991 O O . VAL A 1 124 ? -1.466 2.376 -4.412 1.00 83.00 124 VAL A O 1
ATOM 994 N N . LEU A 1 125 ? -2.548 0.845 -3.156 1.00 85.94 125 LEU A N 1
ATOM 995 C CA . LEU A 1 125 ? -1.569 0.760 -2.072 1.00 85.94 125 LEU A CA 1
ATOM 996 C C . LEU A 1 125 ? -0.872 -0.603 -2.097 1.00 85.94 125 LEU A C 1
ATOM 998 O O . LEU A 1 125 ? -1.527 -1.632 -1.955 1.00 85.94 125 LEU A O 1
ATOM 1002 N N . TYR A 1 126 ? 0.454 -0.616 -2.207 1.00 84.62 126 TYR A N 1
ATOM 1003 C CA . TYR A 1 126 ? 1.258 -1.841 -2.230 1.00 84.62 126 TYR A CA 1
ATOM 1004 C C . TYR A 1 126 ? 2.099 -1.952 -0.954 1.00 84.62 126 TYR A C 1
ATOM 1006 O O . TYR A 1 126 ? 3.189 -1.372 -0.892 1.00 84.62 126 TYR A O 1
ATOM 1014 N N . PRO A 1 127 ? 1.612 -2.650 0.085 1.00 80.50 127 PRO A N 1
ATOM 1015 C CA . PRO A 1 127 ? 2.411 -2.925 1.269 1.00 80.50 127 PRO A CA 1
ATOM 1016 C C . PRO A 1 127 ? 3.503 -3.954 0.950 1.00 80.50 127 PRO A C 1
ATOM 1018 O O . PRO A 1 127 ? 3.229 -5.026 0.414 1.00 80.50 127 PRO A O 1
ATOM 1021 N N . VAL A 1 128 ? 4.745 -3.639 1.305 1.00 75.88 128 VAL A N 1
ATOM 1022 C CA . VAL A 1 128 ? 5.925 -4.479 1.083 1.00 75.88 128 VAL A CA 1
ATOM 1023 C C . VAL A 1 128 ? 6.657 -4.658 2.406 1.00 75.88 128 VAL A C 1
ATOM 1025 O O . VAL A 1 128 ? 6.957 -3.685 3.098 1.00 75.88 128 VAL A O 1
ATOM 1028 N N . SER A 1 129 ? 6.941 -5.909 2.775 1.00 71.19 129 SER A N 1
ATOM 1029 C CA . SER A 1 129 ? 7.713 -6.216 3.981 1.00 71.19 129 SER A CA 1
ATOM 1030 C C . SER A 1 129 ? 9.182 -5.796 3.820 1.00 71.19 129 SER A C 1
ATOM 1032 O O . SER A 1 129 ? 9.699 -5.846 2.705 1.00 71.19 129 SER A O 1
ATOM 1034 N N . PRO A 1 130 ? 9.906 -5.474 4.911 1.00 65.75 130 PRO A N 1
ATOM 1035 C CA . PRO A 1 130 ? 11.306 -5.044 4.835 1.00 65.75 130 PRO A CA 1
ATOM 1036 C C . PRO A 1 130 ? 12.223 -6.054 4.128 1.00 65.75 130 PRO A C 1
ATOM 1038 O O . PRO A 1 130 ? 13.143 -5.674 3.418 1.00 65.75 130 PRO A O 1
ATOM 1041 N N . SER A 1 131 ? 11.947 -7.352 4.284 1.00 57.91 131 SER A N 1
ATOM 1042 C CA . SER A 1 131 ? 12.683 -8.441 3.628 1.00 57.91 131 SER A CA 1
ATOM 1043 C C . SER A 1 131 ? 12.467 -8.529 2.113 1.00 57.91 131 SER A C 1
ATOM 1045 O O . SER A 1 131 ? 13.272 -9.143 1.422 1.00 57.91 131 SER A O 1
ATOM 1047 N N . ASN A 1 132 ? 11.386 -7.934 1.604 1.00 56.66 132 ASN A N 1
ATOM 1048 C CA . ASN A 1 132 ? 10.983 -7.964 0.198 1.00 56.66 132 ASN A CA 1
ATOM 1049 C C . ASN A 1 132 ? 11.086 -6.579 -0.456 1.00 56.66 132 ASN A C 1
ATOM 1051 O O . ASN A 1 132 ? 10.538 -6.374 -1.539 1.00 56.66 132 ASN A O 1
ATOM 1055 N N . ASP A 1 133 ? 11.784 -5.637 0.189 1.00 55.84 133 ASP A N 1
ATOM 1056 C CA . ASP A 1 133 ? 11.941 -4.233 -0.212 1.00 55.84 133 ASP A CA 1
ATOM 1057 C C . ASP A 1 133 ? 12.893 -4.062 -1.419 1.00 55.84 133 ASP A C 1
ATOM 1059 O O . ASP A 1 133 ? 13.763 -3.196 -1.463 1.00 55.84 133 ASP A O 1
ATOM 1063 N N . VAL A 1 134 ? 12.752 -4.938 -2.418 1.00 50.81 134 VAL A N 1
ATOM 1064 C CA . VAL A 1 134 ? 13.481 -4.932 -3.687 1.00 50.81 134 VAL A CA 1
ATOM 1065 C C . VAL A 1 134 ? 12.482 -4.555 -4.774 1.00 50.81 134 VAL A C 1
ATOM 1067 O O . VAL A 1 134 ? 11.806 -5.396 -5.371 1.00 50.81 134 VAL A O 1
ATOM 1070 N N . ILE A 1 135 ? 12.338 -3.252 -5.000 1.00 52.50 135 ILE A N 1
ATOM 1071 C CA . ILE A 1 135 ? 11.385 -2.720 -5.971 1.00 52.50 135 ILE A CA 1
ATOM 1072 C C . ILE A 1 135 ? 11.739 -3.180 -7.391 1.00 52.50 135 ILE A C 1
ATOM 1074 O O . ILE A 1 135 ? 12.729 -2.749 -7.978 1.00 52.50 135 ILE A O 1
ATOM 1078 N N . ALA A 1 136 ? 10.837 -3.956 -7.991 1.00 43.72 136 ALA A N 1
ATOM 1079 C CA . ALA A 1 136 ? 10.685 -4.083 -9.437 1.00 43.72 136 ALA A CA 1
ATOM 1080 C C . ALA A 1 136 ? 9.403 -3.355 -9.893 1.00 43.72 136 ALA A C 1
ATOM 1082 O O . ALA A 1 136 ? 8.499 -3.969 -10.447 1.00 43.72 136 ALA A O 1
ATOM 1083 N N . LEU A 1 137 ? 9.309 -2.043 -9.655 1.00 42.84 137 LEU A N 1
ATOM 1084 C CA . LEU A 1 137 ? 8.252 -1.163 -10.184 1.00 42.84 137 LEU A CA 1
ATOM 1085 C C . LEU A 1 137 ? 8.781 -0.382 -11.390 1.00 42.84 137 LEU A C 1
ATOM 1087 O O . LEU A 1 137 ? 8.755 0.838 -11.444 1.00 42.84 137 LEU A O 1
ATOM 1091 N N . GLY A 1 138 ? 9.315 -1.100 -12.372 1.00 35.50 138 GLY A N 1
ATOM 1092 C CA . GLY A 1 138 ? 9.743 -0.523 -13.639 1.00 35.50 138 GLY A CA 1
ATOM 1093 C C . GLY A 1 138 ? 9.030 -1.212 -14.783 1.00 35.50 138 GLY A C 1
ATOM 1094 O O . GLY A 1 138 ? 9.638 -2.068 -15.412 1.00 35.50 138 GLY A O 1
ATOM 1095 N N . ARG A 1 139 ? 7.754 -0.878 -15.027 1.00 37.56 139 ARG A N 1
ATOM 1096 C CA . ARG A 1 139 ? 7.047 -1.113 -16.304 1.00 37.56 139 ARG A CA 1
ATOM 1097 C C . ARG A 1 139 ? 5.651 -0.495 -16.285 1.00 37.56 139 ARG A C 1
ATOM 1099 O O . ARG A 1 139 ? 4.668 -1.195 -16.100 1.00 37.56 139 ARG A O 1
ATOM 1106 N N . LYS A 1 140 ? 5.605 0.825 -16.454 1.00 39.41 140 LYS A N 1
ATOM 1107 C CA . LYS A 1 140 ? 4.567 1.605 -17.162 1.00 39.41 140 LYS A CA 1
ATOM 1108 C C . LYS A 1 140 ? 4.860 3.095 -16.924 1.00 39.41 140 LYS A C 1
ATOM 1110 O O . LYS A 1 140 ? 4.165 3.779 -16.195 1.00 39.41 140 LYS A O 1
ATOM 1115 N N . ALA A 1 141 ? 5.961 3.578 -17.491 1.00 33.50 141 ALA A N 1
ATOM 1116 C CA . ALA A 1 141 ? 6.209 5.003 -17.708 1.00 33.50 141 ALA A CA 1
ATOM 1117 C C . ALA A 1 141 ? 7.175 5.090 -18.894 1.00 33.50 141 ALA A C 1
ATOM 1119 O O . ALA A 1 141 ? 8.191 4.392 -18.921 1.00 33.50 141 ALA A O 1
ATOM 1120 N N . GLY A 1 142 ? 6.750 5.784 -19.944 1.00 33.81 142 GLY A N 1
ATOM 1121 C CA . GLY A 1 142 ? 7.250 5.609 -21.301 1.00 33.81 142 GLY A CA 1
ATOM 1122 C C . GLY A 1 142 ? 8.615 6.227 -21.617 1.00 33.81 142 GLY A C 1
ATOM 1123 O O . GLY A 1 142 ? 9.169 7.019 -20.866 1.00 33.81 142 GLY A O 1
ATOM 1124 N N . GLN A 1 143 ? 9.061 5.857 -22.822 1.00 38.62 143 GLN A N 1
ATOM 1125 C CA . GLN A 1 143 ? 10.077 6.479 -23.679 1.00 38.62 143 GLN A CA 1
ATOM 1126 C C . GLN A 1 143 ? 11.553 6.350 -23.271 1.00 38.62 143 GLN A C 1
ATOM 1128 O O . GLN A 1 143 ? 12.228 7.296 -22.887 1.00 38.62 143 GLN A O 1
ATOM 1133 N N . SER A 1 144 ? 12.106 5.168 -23.555 1.00 38.34 144 SER A N 1
ATOM 1134 C CA . SER A 1 144 ? 13.439 5.073 -24.159 1.00 38.34 144 SER A CA 1
ATOM 1135 C C . SER A 1 144 ? 13.212 4.852 -25.656 1.00 38.34 144 SER A C 1
ATOM 1137 O O . SER A 1 144 ? 12.420 3.986 -26.021 1.00 38.34 144 SER A O 1
ATOM 1139 N N . SER A 1 145 ? 13.872 5.628 -26.516 1.00 48.38 145 SER A N 1
ATOM 1140 C CA . SER A 1 145 ? 13.798 5.580 -27.992 1.00 48.38 145 SER A CA 1
ATOM 1141 C C . SER A 1 145 ? 14.334 4.281 -28.622 1.00 48.38 145 SER A C 1
ATOM 1143 O O . SER A 1 145 ? 14.612 4.222 -29.814 1.00 48.38 145 SER A O 1
ATOM 1145 N N . VAL A 1 146 ? 14.456 3.226 -27.820 1.00 55.44 146 VAL A N 1
ATOM 1146 C CA . VAL A 1 146 ? 14.793 1.865 -28.214 1.00 55.44 146 VAL A CA 1
ATOM 1147 C C . VAL A 1 146 ? 13.795 0.981 -27.480 1.00 55.44 146 VAL A C 1
ATOM 1149 O O . VAL A 1 146 ? 13.761 0.989 -26.241 1.00 55.44 146 VAL A O 1
ATOM 1152 N N . SER A 1 147 ? 12.941 0.278 -28.224 1.00 62.31 147 SER A N 1
ATOM 1153 C CA . SER A 1 147 ? 11.903 -0.569 -27.632 1.00 62.31 147 SER A CA 1
ATOM 1154 C C . SER A 1 147 ? 12.536 -1.586 -26.671 1.00 62.31 147 SER A C 1
ATOM 1156 O O . SER A 1 147 ? 13.688 -1.997 -26.832 1.00 62.31 147 SER A O 1
ATOM 1158 N N . ILE A 1 148 ? 11.804 -1.992 -25.628 1.00 63.09 148 ILE A N 1
ATOM 1159 C CA . ILE A 1 148 ? 12.260 -3.065 -24.724 1.00 63.09 148 ILE A CA 1
ATOM 1160 C C . ILE A 1 148 ? 12.610 -4.321 -25.540 1.00 63.09 148 ILE A C 1
ATOM 1162 O O . ILE A 1 148 ? 13.590 -4.993 -25.224 1.00 63.09 148 ILE A O 1
ATOM 1166 N N . GLU A 1 149 ? 11.872 -4.574 -26.623 1.00 63.53 149 GLU A N 1
ATOM 1167 C CA . GLU A 1 149 ? 12.206 -5.519 -27.689 1.00 63.53 149 GLU A CA 1
ATOM 1168 C C . GLU A 1 149 ? 13.661 -5.390 -28.161 1.00 63.53 149 GLU A C 1
ATOM 1170 O O . GLU A 1 149 ? 14.433 -6.318 -27.943 1.00 63.53 149 GLU A O 1
ATOM 1175 N N . GLN A 1 150 ? 14.076 -4.237 -28.690 1.00 70.31 150 GLN A N 1
ATOM 1176 C CA . GLN A 1 150 ? 15.430 -4.036 -29.226 1.00 70.31 150 GLN A CA 1
ATOM 1177 C C . GLN A 1 150 ? 16.535 -4.208 -28.167 1.00 70.31 150 GLN A C 1
ATOM 1179 O O . GLN A 1 150 ? 17.616 -4.725 -28.462 1.00 70.31 150 GLN A O 1
ATOM 1184 N N . LYS A 1 151 ? 16.285 -3.814 -26.909 1.00 75.31 151 LYS A N 1
ATOM 1185 C CA . LYS A 1 151 ? 17.243 -4.043 -25.807 1.00 75.31 151 LYS A CA 1
ATOM 1186 C C . LYS A 1 151 ? 17.385 -5.529 -25.481 1.00 75.31 151 LYS A C 1
ATOM 1188 O O . LYS A 1 151 ? 18.499 -6.000 -25.260 1.00 75.31 151 LYS A O 1
ATOM 1193 N N . CYS A 1 152 ? 16.272 -6.257 -25.455 1.00 75.62 152 CYS A N 1
ATOM 1194 C CA . CYS A 1 152 ? 16.274 -7.683 -25.154 1.00 75.62 152 CYS A CA 1
ATOM 1195 C C . CYS A 1 152 ? 16.807 -8.529 -26.315 1.00 75.62 152 CYS A C 1
ATOM 1197 O O . CYS A 1 152 ? 17.509 -9.500 -26.062 1.00 75.62 152 CYS A O 1
ATOM 1199 N N . GLU A 1 153 ? 16.558 -8.142 -27.564 1.00 78.19 153 GLU A N 1
ATOM 1200 C CA . GLU A 1 153 ? 17.142 -8.784 -28.749 1.00 78.19 153 GLU A CA 1
ATOM 1201 C C . GLU A 1 153 ? 18.669 -8.652 -28.763 1.00 78.19 153 GLU A C 1
ATOM 1203 O O . GLU A 1 153 ? 19.372 -9.626 -29.022 1.00 78.19 153 GLU A O 1
ATOM 1208 N N . LYS A 1 154 ? 19.201 -7.481 -28.384 1.00 81.69 154 LYS A N 1
ATOM 1209 C CA . LYS A 1 154 ? 20.652 -7.275 -28.253 1.00 81.69 154 LYS A CA 1
ATOM 1210 C C . LYS A 1 154 ? 21.269 -8.076 -27.100 1.00 81.69 154 LYS A C 1
ATOM 1212 O O . LYS A 1 154 ? 22.403 -8.530 -27.213 1.00 81.69 154 LYS A O 1
ATOM 1217 N N . ALA A 1 155 ? 20.547 -8.232 -25.990 1.00 77.94 155 ALA A N 1
ATOM 1218 C CA . ALA A 1 155 ? 21.004 -8.998 -24.828 1.00 77.94 155 ALA A CA 1
ATOM 1219 C C . ALA A 1 155 ? 20.892 -10.522 -25.021 1.00 77.94 155 ALA A C 1
ATOM 1221 O O . ALA A 1 155 ? 21.610 -11.276 -24.369 1.00 77.94 155 ALA A O 1
ATOM 1222 N N . CYS A 1 156 ? 20.010 -10.966 -25.918 1.00 82.00 156 CYS A N 1
ATOM 1223 C CA . CYS A 1 156 ? 19.746 -12.367 -26.228 1.00 82.00 156 CYS A CA 1
ATOM 1224 C C . CYS A 1 156 ? 20.013 -12.647 -27.720 1.00 82.00 156 CYS A C 1
ATOM 1226 O O . CYS A 1 156 ? 19.067 -12.898 -28.474 1.00 82.00 156 CYS A O 1
ATOM 1228 N N . PRO A 1 157 ? 21.275 -12.584 -28.181 1.00 82.56 157 PRO A N 1
ATOM 1229 C CA . PRO A 1 157 ? 21.599 -12.831 -29.579 1.00 82.56 157 PRO A CA 1
ATOM 1230 C C . PRO A 1 157 ? 21.411 -14.311 -29.940 1.00 82.56 157 PRO A C 1
ATOM 1232 O O . PRO A 1 157 ? 21.827 -15.203 -29.197 1.00 82.56 157 PRO A O 1
ATOM 1235 N N . LEU A 1 158 ? 20.827 -14.579 -31.111 1.00 81.44 158 LEU A N 1
ATOM 1236 C CA . LEU A 1 158 ? 20.783 -15.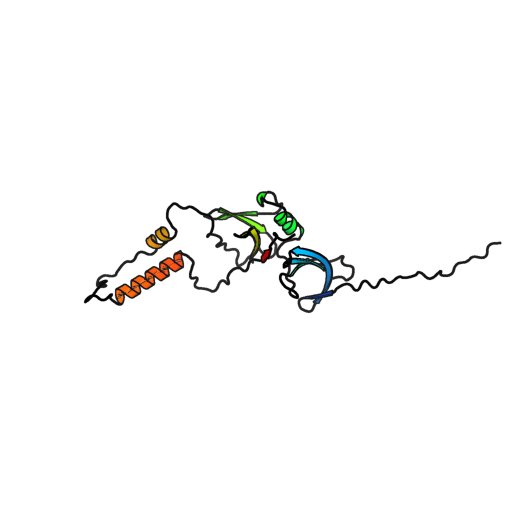926 -31.680 1.00 81.44 158 LEU A CA 1
ATOM 1237 C C . LEU A 1 158 ? 22.145 -16.256 -32.287 1.00 81.44 158 LEU A C 1
ATOM 1239 O O . LEU A 1 158 ? 22.441 -15.874 -33.418 1.00 81.44 158 LEU A O 1
ATOM 1243 N N . VAL A 1 159 ? 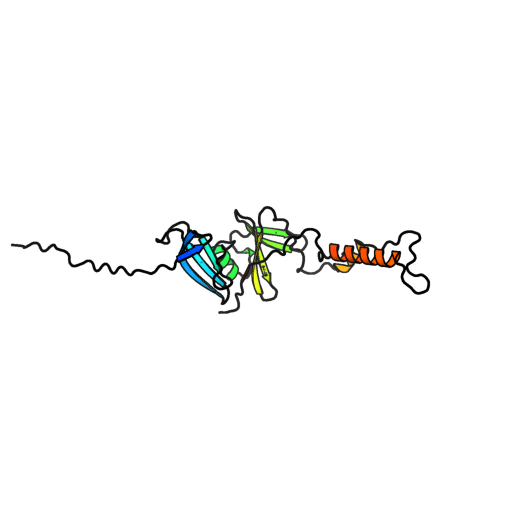22.984 -16.960 -31.534 1.00 81.50 159 VAL A N 1
ATOM 1244 C CA . VAL A 1 159 ? 24.273 -17.444 -32.035 1.00 81.50 159 VAL A CA 1
ATOM 1245 C C . VAL A 1 159 ? 24.172 -18.945 -32.256 1.00 81.50 159 VAL A C 1
ATOM 1247 O O . VAL A 1 159 ? 24.052 -19.721 -31.306 1.00 81.50 159 VAL A O 1
ATOM 1250 N N . LEU A 1 160 ? 24.203 -19.353 -33.524 1.00 78.38 160 LEU A N 1
ATOM 1251 C CA . LEU A 1 160 ? 24.230 -20.763 -33.892 1.00 78.38 160 LEU A CA 1
ATOM 1252 C C . LEU A 1 160 ? 25.659 -21.305 -33.734 1.00 78.38 160 LEU A C 1
ATOM 1254 O O . LEU A 1 160 ? 26.600 -20.688 -34.239 1.00 78.38 160 LEU A O 1
ATOM 1258 N N . PRO A 1 161 ? 25.852 -22.438 -33.039 1.00 78.88 161 PRO A N 1
ATOM 1259 C CA . PRO A 1 161 ? 27.165 -23.056 -32.934 1.00 78.88 161 PRO A CA 1
ATOM 1260 C C . PRO A 1 161 ? 27.631 -23.619 -34.290 1.00 78.88 161 PRO A C 1
ATOM 1262 O O . PRO A 1 161 ? 26.797 -23.933 -35.150 1.00 78.88 161 PRO A O 1
ATOM 1265 N N . PRO A 1 162 ? 28.951 -23.796 -34.490 1.00 80.44 162 PRO A N 1
ATOM 1266 C CA . PRO A 1 162 ? 29.489 -24.419 -35.697 1.00 80.44 162 PRO A CA 1
ATOM 1267 C C . PRO A 1 162 ? 28.840 -25.790 -35.941 1.00 80.44 162 PRO A C 1
ATOM 1269 O O . PRO A 1 162 ? 28.747 -26.602 -35.024 1.00 80.44 162 PRO A O 1
ATOM 1272 N N . GLY A 1 163 ? 28.362 -26.039 -37.164 1.00 79.69 163 GLY A N 1
ATOM 1273 C CA . GLY A 1 163 ? 27.667 -27.283 -37.532 1.00 79.69 163 GLY A CA 1
ATOM 1274 C C . GLY A 1 163 ? 26.149 -27.288 -37.300 1.00 79.69 163 GLY A C 1
ATOM 1275 O O . GLY A 1 163 ? 25.475 -28.226 -37.716 1.00 79.69 163 GLY A O 1
ATOM 1276 N N . CYS A 1 164 ? 25.581 -26.237 -36.704 1.00 79.56 164 CYS A N 1
ATOM 1277 C CA . CYS A 1 164 ? 24.136 -26.084 -36.532 1.00 79.56 164 CYS A CA 1
ATOM 1278 C C . CYS A 1 164 ? 23.525 -25.356 -37.737 1.00 79.56 164 CYS A C 1
ATOM 1280 O O . CYS A 1 164 ? 23.389 -24.132 -37.740 1.00 79.56 164 CYS A O 1
ATOM 1282 N N . GLN A 1 165 ? 23.189 -26.099 -38.793 1.00 83.19 165 GLN A N 1
ATOM 1283 C CA . GLN A 1 165 ? 22.536 -25.514 -39.967 1.00 83.19 165 GLN A CA 1
ATOM 1284 C C . GLN A 1 165 ? 21.065 -25.194 -39.660 1.00 83.19 165 GLN A C 1
ATOM 1286 O O . GLN A 1 165 ? 20.383 -26.032 -39.079 1.00 83.19 165 GLN A O 1
ATOM 1291 N N . PRO A 1 166 ? 20.537 -24.022 -40.050 1.00 78.25 166 PRO A N 1
ATOM 1292 C CA . PRO A 1 166 ? 19.146 -23.660 -39.784 1.00 78.25 166 PRO A CA 1
ATOM 1293 C C . PRO A 1 166 ? 18.151 -24.536 -40.551 1.00 78.25 166 PRO A C 1
ATOM 1295 O O . PRO A 1 166 ? 17.078 -24.834 -40.033 1.00 78.25 166 PRO A O 1
ATOM 1298 N N . PHE A 1 167 ? 18.532 -24.999 -41.745 1.00 84.69 167 PHE A N 1
ATOM 1299 C CA . PHE A 1 167 ? 17.688 -25.793 -42.630 1.00 84.69 167 PHE A CA 1
ATOM 1300 C C . PHE A 1 167 ? 18.444 -26.984 -43.210 1.00 84.69 167 PHE A C 1
ATOM 1302 O O . PHE A 1 167 ? 19.571 -26.833 -43.675 1.00 84.69 167 PHE A O 1
ATOM 1309 N N . ILE A 1 168 ? 17.783 -28.140 -43.252 1.00 82.44 168 ILE A N 1
ATOM 1310 C CA . ILE A 1 168 ? 18.213 -29.325 -44.000 1.00 82.44 168 ILE A CA 1
ATOM 1311 C C . ILE A 1 168 ? 16.972 -29.885 -44.706 1.00 82.44 168 ILE A C 1
ATOM 1313 O O . ILE A 1 168 ? 15.942 -30.105 -44.072 1.00 82.44 168 ILE A O 1
ATOM 1317 N N . ASN A 1 169 ? 17.048 -30.100 -46.025 1.00 85.12 169 ASN A N 1
ATOM 1318 C CA . ASN A 1 169 ? 15.958 -30.668 -46.838 1.00 85.12 169 ASN A CA 1
ATOM 1319 C C . ASN A 1 169 ? 14.601 -29.955 -46.668 1.00 85.12 169 ASN A C 1
ATOM 1321 O O . ASN A 1 169 ? 13.558 -30.592 -46.530 1.00 85.12 169 ASN A O 1
ATOM 1325 N N . GLY A 1 170 ? 14.619 -28.619 -46.628 1.00 81.75 170 GLY A N 1
ATOM 1326 C CA . GLY A 1 170 ? 13.409 -27.803 -46.485 1.00 81.75 170 GLY A CA 1
ATOM 1327 C C . GLY A 1 170 ? 12.768 -27.835 -45.092 1.00 81.75 170 GLY A C 1
ATOM 1328 O O . GLY A 1 170 ? 11.686 -27.281 -44.918 1.00 81.75 170 GLY A O 1
ATOM 1329 N N . LYS A 1 171 ? 13.414 -28.455 -44.096 1.00 77.25 171 LYS A N 1
ATOM 1330 C CA . LYS A 1 171 ? 12.954 -28.481 -42.702 1.00 77.25 171 LYS A CA 1
ATOM 1331 C C . LYS A 1 171 ? 13.944 -27.771 -41.788 1.00 77.25 171 LYS A C 1
ATOM 1333 O O . LYS A 1 171 ? 15.155 -27.847 -42.002 1.00 77.25 171 LYS A O 1
ATOM 1338 N N . TYR A 1 172 ? 13.421 -27.106 -40.760 1.00 78.06 172 TYR A N 1
ATOM 1339 C CA . TYR A 1 172 ? 14.242 -26.572 -39.677 1.00 78.06 172 TYR A CA 1
ATOM 1340 C C . TYR A 1 172 ? 14.910 -27.711 -38.914 1.00 78.06 172 TYR A C 1
ATOM 1342 O O . TYR A 1 172 ? 14.283 -28.741 -38.664 1.00 78.06 172 TYR A O 1
ATOM 1350 N N . THR A 1 173 ? 16.176 -27.536 -38.547 1.00 77.00 173 THR A N 1
ATOM 1351 C CA . THR A 1 173 ? 16.878 -28.543 -37.745 1.00 77.00 173 THR A CA 1
ATOM 1352 C C . THR A 1 173 ? 16.527 -28.410 -36.266 1.00 77.00 173 THR A C 1
ATOM 1354 O O . THR A 1 173 ? 16.307 -27.307 -35.761 1.00 77.00 173 THR A O 1
ATOM 1357 N N . ASP A 1 174 ? 16.554 -29.524 -35.536 1.00 74.75 174 ASP A N 1
ATOM 1358 C CA . ASP A 1 174 ? 16.312 -29.533 -34.086 1.00 74.75 174 ASP A CA 1
ATOM 1359 C C . ASP A 1 174 ? 17.293 -28.636 -33.324 1.00 74.75 174 ASP A C 1
ATOM 1361 O O . ASP A 1 174 ? 16.939 -28.003 -32.329 1.00 74.75 174 ASP A O 1
ATOM 1365 N N . CYS A 1 175 ? 18.537 -28.558 -33.804 1.00 74.88 175 CYS A N 1
ATOM 1366 C CA . CYS A 1 175 ? 19.550 -27.682 -33.232 1.00 74.88 175 CYS A CA 1
ATOM 1367 C C . CYS A 1 175 ? 19.148 -26.202 -33.355 1.00 74.88 175 CYS A C 1
ATOM 1369 O O . CYS A 1 175 ? 19.268 -25.450 -32.386 1.00 74.88 175 CYS A O 1
ATOM 1371 N N . PHE A 1 176 ? 18.622 -25.796 -34.514 1.00 73.50 176 PHE A N 1
ATOM 1372 C CA . PHE A 1 176 ? 18.121 -24.443 -34.736 1.00 73.50 176 PHE A CA 1
ATOM 1373 C C . PHE A 1 176 ? 16.877 -24.146 -33.894 1.00 73.50 176 PHE A C 1
ATOM 1375 O O . PHE A 1 176 ? 16.843 -23.122 -33.215 1.00 73.50 176 PHE A O 1
ATOM 1382 N N . LEU A 1 177 ? 15.898 -25.057 -33.874 1.00 69.62 177 LEU A N 1
ATOM 1383 C CA . LEU A 1 177 ? 14.658 -24.887 -33.110 1.00 69.62 177 LEU A CA 1
ATOM 1384 C C . LEU A 1 177 ? 14.932 -24.721 -31.611 1.00 69.62 177 LEU A C 1
ATOM 1386 O O . LEU A 1 177 ? 14.421 -23.791 -30.996 1.00 69.62 177 LEU A O 1
ATOM 1390 N N . ARG A 1 178 ? 15.825 -25.533 -31.032 1.00 69.69 178 ARG A N 1
ATOM 1391 C CA . ARG A 1 178 ? 16.212 -25.393 -29.616 1.00 69.69 178 ARG A CA 1
ATOM 1392 C C . ARG A 1 178 ? 16.902 -24.065 -29.322 1.00 69.69 178 ARG A C 1
ATOM 1394 O O . ARG A 1 178 ? 16.669 -23.474 -28.273 1.00 69.69 178 ARG A O 1
ATOM 1401 N N . LYS A 1 179 ? 17.748 -23.572 -30.233 1.00 76.25 179 LYS A N 1
ATOM 1402 C CA . LYS A 1 179 ? 18.401 -22.265 -30.061 1.00 76.25 179 LYS A CA 1
ATOM 1403 C C . LYS A 1 179 ? 17.439 -21.100 -30.215 1.00 76.25 179 LYS A C 1
ATOM 1405 O O . LYS A 1 179 ? 17.569 -20.120 -29.484 1.00 76.25 179 LYS A O 1
ATOM 1410 N N . PHE A 1 180 ? 16.463 -21.234 -31.100 1.00 71.31 180 PHE A N 1
ATOM 1411 C CA . PHE A 1 180 ? 15.366 -20.291 -31.225 1.00 71.31 180 PHE A CA 1
ATOM 1412 C C . PHE A 1 180 ? 14.528 -20.247 -29.936 1.00 71.31 180 PHE A C 1
ATOM 1414 O O . PHE A 1 180 ? 14.344 -19.177 -29.364 1.00 71.31 180 PHE A O 1
ATOM 1421 N N . GLU A 1 181 ? 14.142 -21.403 -29.390 1.00 69.00 181 GLU A N 1
ATOM 1422 C CA . GLU A 1 181 ? 13.428 -21.498 -28.107 1.00 69.00 181 GLU A CA 1
ATOM 1423 C C . GLU A 1 181 ? 14.237 -20.927 -26.926 1.00 69.00 181 GLU A C 1
ATOM 1425 O O . GLU A 1 181 ? 13.690 -20.221 -26.073 1.00 69.00 181 GLU A O 1
ATOM 1430 N N . ASP A 1 182 ? 15.546 -21.198 -26.858 1.00 72.62 182 ASP A N 1
ATOM 1431 C CA . ASP A 1 182 ? 16.446 -20.635 -25.840 1.00 72.62 182 ASP A CA 1
ATOM 1432 C C . ASP A 1 182 ? 16.492 -19.102 -25.925 1.00 72.62 182 ASP A C 1
ATOM 1434 O O . ASP A 1 182 ? 16.451 -18.408 -24.899 1.00 72.62 182 ASP A O 1
ATOM 1438 N N . GLN A 1 183 ? 16.543 -18.568 -27.148 1.00 78.88 183 GLN A N 1
ATOM 1439 C CA . GLN A 1 183 ? 16.520 -17.134 -27.400 1.00 78.88 183 GLN A CA 1
ATOM 1440 C C . GLN A 1 183 ? 15.180 -16.522 -26.982 1.00 78.88 183 GLN A C 1
ATOM 1442 O O . GLN A 1 183 ? 15.167 -15.528 -26.254 1.00 78.88 183 GLN A O 1
ATOM 1447 N N . GLU A 1 184 ? 14.054 -17.128 -27.360 1.00 68.94 184 GLU A N 1
ATOM 1448 C CA . GLU A 1 184 ? 12.721 -16.672 -26.957 1.00 68.94 184 GLU A CA 1
ATOM 1449 C C . GLU A 1 184 ? 12.563 -16.677 -25.434 1.00 68.94 184 GLU A C 1
ATOM 1451 O O . GLU A 1 184 ? 12.100 -15.695 -24.846 1.00 68.94 184 GLU A O 1
ATOM 1456 N N . ARG A 1 185 ? 13.028 -17.733 -24.756 1.00 64.94 185 ARG A N 1
ATOM 1457 C CA . ARG A 1 185 ? 13.043 -17.804 -23.286 1.00 64.94 185 ARG A CA 1
ATOM 1458 C C . ARG A 1 185 ? 13.915 -16.713 -22.674 1.00 64.94 185 ARG A C 1
ATOM 1460 O O . ARG A 1 185 ? 13.510 -16.109 -21.680 1.00 64.94 185 ARG A O 1
ATOM 1467 N N . CYS A 1 186 ? 15.086 -16.436 -23.245 1.00 73.31 186 CYS A N 1
ATOM 1468 C CA . CYS A 1 186 ? 15.952 -15.336 -22.817 1.00 73.31 186 CYS A CA 1
ATOM 1469 C C . CYS A 1 186 ? 15.252 -13.978 -22.984 1.00 73.31 186 CYS A C 1
ATOM 1471 O O . CYS A 1 186 ? 15.225 -13.177 -22.047 1.00 73.31 186 CYS A O 1
ATOM 1473 N N . ILE A 1 187 ? 14.599 -13.745 -24.125 1.00 70.38 187 ILE A N 1
ATOM 1474 C CA . ILE A 1 187 ? 13.852 -12.515 -24.409 1.00 70.38 187 ILE A CA 1
ATOM 1475 C C . ILE A 1 187 ? 12.685 -12.360 -23.434 1.00 70.38 187 ILE A C 1
ATOM 1477 O O . ILE A 1 187 ? 12.492 -11.281 -22.880 1.00 70.38 187 ILE A O 1
ATOM 1481 N N . LEU A 1 188 ? 11.920 -13.419 -23.169 1.00 62.53 188 LEU A N 1
ATOM 1482 C CA . LEU A 1 188 ? 10.810 -13.396 -22.214 1.00 62.53 188 LEU A CA 1
ATOM 1483 C C . LEU A 1 188 ? 11.291 -13.156 -20.773 1.00 62.53 188 LEU A C 1
ATOM 1485 O O . LEU A 1 188 ? 10.632 -12.426 -20.027 1.00 62.53 188 LEU A O 1
ATOM 1489 N N . LYS A 1 189 ? 12.458 -13.697 -20.394 1.00 66.94 189 LYS A N 1
ATOM 1490 C CA . LYS A 1 189 ? 13.133 -13.400 -19.117 1.00 66.94 189 LYS A CA 1
ATOM 1491 C C . LYS A 1 189 ? 13.584 -11.941 -19.039 1.00 66.94 189 LYS A C 1
ATOM 1493 O O . LYS A 1 189 ? 13.285 -11.273 -18.054 1.00 66.94 189 LYS A O 1
ATOM 1498 N N . CYS A 1 190 ? 14.227 -11.411 -20.080 1.00 71.06 190 CYS A N 1
ATOM 1499 C CA . CYS A 1 190 ? 14.621 -9.999 -20.169 1.00 71.06 190 CYS A CA 1
ATOM 1500 C C . CYS A 1 190 ? 13.395 -9.069 -20.107 1.00 71.06 190 CYS A C 1
ATOM 1502 O O . CYS A 1 190 ? 13.345 -8.096 -19.348 1.00 71.06 190 CYS A O 1
ATOM 1504 N N . LYS A 1 191 ? 12.318 -9.454 -20.800 1.00 66.62 191 LYS A N 1
ATOM 1505 C CA . LYS A 1 191 ? 10.982 -8.855 -20.714 1.00 66.62 191 LYS A CA 1
ATOM 1506 C C . LYS A 1 191 ? 10.269 -9.172 -19.402 1.00 66.62 191 LYS A C 1
ATOM 1508 O O . LYS A 1 191 ? 9.107 -8.813 -19.275 1.00 66.62 191 LYS A O 1
ATOM 1513 N N . GLY A 1 192 ? 10.916 -9.779 -18.404 1.00 56.06 192 GLY A N 1
ATOM 1514 C CA . GLY A 1 192 ? 10.382 -10.072 -17.066 1.00 56.06 192 GLY A CA 1
ATOM 1515 C C . GLY A 1 192 ? 9.021 -10.775 -17.051 1.00 56.06 192 GLY A C 1
ATOM 1516 O O . GLY A 1 192 ? 8.279 -10.605 -16.090 1.00 56.06 192 GLY A O 1
ATOM 1517 N N . LYS A 1 193 ? 8.675 -11.505 -18.121 1.00 59.25 193 LYS A N 1
ATOM 1518 C CA . LYS A 1 193 ? 7.414 -12.250 -18.267 1.00 59.25 193 LYS A CA 1
ATOM 1519 C C . LYS A 1 193 ? 7.483 -13.638 -17.621 1.00 59.25 193 LYS A C 1
ATOM 1521 O O . LYS A 1 193 ? 6.450 -14.251 -17.394 1.00 59.25 193 LYS A O 1
ATOM 1526 N N . ILE A 1 194 ? 8.689 -14.116 -17.307 1.00 39.75 194 ILE A N 1
ATOM 1527 C CA . ILE A 1 194 ? 8.933 -15.379 -16.604 1.00 39.75 194 ILE A CA 1
ATOM 1528 C C . ILE A 1 194 ? 9.928 -15.118 -15.467 1.00 39.75 194 ILE A C 1
ATOM 1530 O O . ILE A 1 194 ? 11.028 -14.625 -15.719 1.00 39.75 194 ILE A O 1
ATOM 1534 N N . ARG A 1 195 ? 9.557 -15.446 -14.223 1.00 43.03 195 ARG A N 1
ATOM 1535 C CA . ARG A 1 195 ? 10.460 -15.491 -13.058 1.00 43.03 195 ARG A CA 1
ATOM 1536 C C . ARG A 1 195 ? 10.649 -16.952 -12.643 1.00 43.03 195 A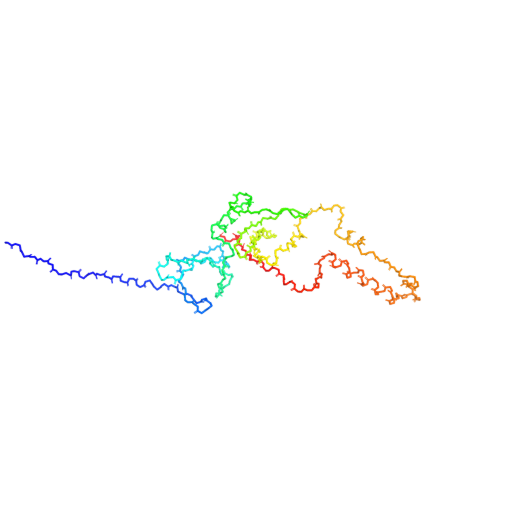RG A C 1
ATOM 1538 O O . ARG A 1 195 ? 9.669 -17.672 -12.489 1.00 43.03 195 ARG A O 1
ATOM 1545 N N . MET A 1 196 ? 11.896 -17.387 -12.456 1.00 40.81 196 MET A N 1
ATOM 1546 C CA . MET A 1 196 ? 12.199 -18.576 -11.654 1.0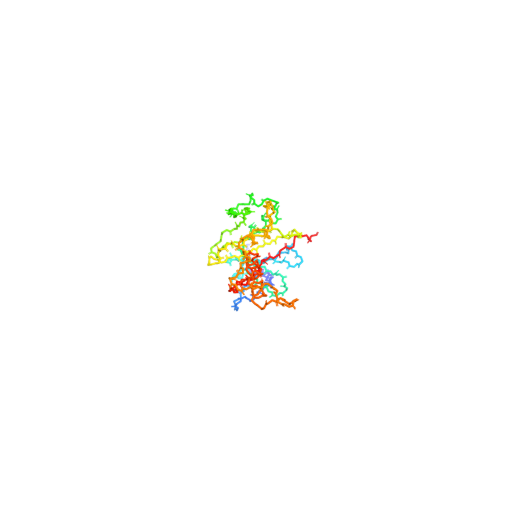0 40.81 196 MET A CA 1
ATOM 1547 C C . MET A 1 196 ? 12.268 -18.122 -10.194 1.00 40.81 196 MET A C 1
ATOM 1549 O O . MET A 1 196 ? 12.942 -17.140 -9.908 1.00 40.81 196 MET A O 1
ATOM 1553 N N . THR A 1 197 ? 11.586 -18.838 -9.304 1.00 32.53 197 THR A N 1
ATOM 1554 C CA . THR A 1 197 ? 11.138 -18.457 -7.947 1.00 32.53 197 THR A CA 1
ATOM 1555 C C . THR A 1 197 ? 9.864 -17.609 -7.921 1.00 32.53 197 THR A C 1
ATOM 1557 O O . THR A 1 197 ? 9.786 -16.487 -8.424 1.00 32.53 197 THR A O 1
ATOM 1560 N N . SER A 1 198 ? 8.830 -18.231 -7.355 1.00 34.16 198 SER A N 1
ATOM 1561 C CA . SER A 1 198 ? 7.482 -17.730 -7.117 1.00 34.16 198 SER A CA 1
ATOM 1562 C C . SER A 1 198 ? 7.510 -16.572 -6.123 1.00 34.16 198 SER A C 1
ATOM 1564 O O . SER A 1 198 ? 7.204 -16.729 -4.944 1.00 34.16 198 SER A O 1
ATOM 1566 N N . ILE A 1 199 ? 7.876 -15.387 -6.593 1.00 37.00 199 ILE A N 1
ATOM 1567 C CA . ILE A 1 199 ? 7.433 -14.165 -5.934 1.00 37.00 199 ILE A CA 1
ATOM 1568 C C . ILE A 1 199 ? 5.984 -14.015 -6.379 1.00 37.00 199 ILE A C 1
ATOM 1570 O O . ILE A 1 199 ? 5.734 -13.700 -7.545 1.00 37.00 199 ILE A O 1
ATOM 1574 N N . ALA A 1 200 ? 5.050 -14.344 -5.483 1.00 34.00 200 ALA A N 1
ATOM 1575 C CA . ALA A 1 200 ? 3.635 -14.076 -5.690 1.00 34.00 200 ALA A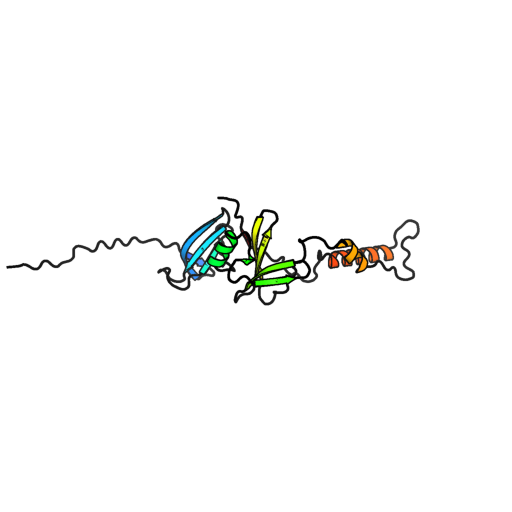 CA 1
ATOM 1576 C C . ALA A 1 200 ? 3.476 -12.632 -6.205 1.00 34.00 200 ALA A C 1
ATOM 1578 O O . ALA A 1 200 ? 4.213 -11.750 -5.746 1.00 34.00 200 ALA A O 1
ATOM 1579 N N . PRO A 1 201 ? 2.591 -12.374 -7.184 1.00 41.41 201 PRO A N 1
ATOM 1580 C CA . PRO A 1 201 ? 2.310 -11.008 -7.601 1.00 41.41 201 PRO A CA 1
ATOM 1581 C C . PRO A 1 201 ? 1.986 -10.186 -6.349 1.00 41.41 201 PRO A C 1
ATOM 1583 O O . PRO A 1 201 ? 1.216 -10.631 -5.502 1.00 41.41 201 PRO A O 1
ATOM 1586 N N . PHE A 1 202 ? 2.635 -9.031 -6.188 1.00 52.28 202 PHE A N 1
ATOM 1587 C CA . PHE A 1 202 ? 2.348 -8.140 -5.069 1.00 52.28 202 PHE A CA 1
ATOM 1588 C C . PHE A 1 202 ? 0.879 -7.716 -5.173 1.00 52.28 202 PHE A C 1
ATOM 1590 O O . PHE A 1 202 ? 0.528 -6.924 -6.048 1.00 52.28 202 PHE A O 1
ATOM 1597 N N . GLU A 1 203 ? 0.015 -8.270 -4.324 1.00 61.09 203 GLU A N 1
ATOM 1598 C CA . GLU A 1 203 ? -1.394 -7.888 -4.277 1.00 61.09 203 GLU A CA 1
ATOM 1599 C C . GLU A 1 203 ? -1.505 -6.489 -3.663 1.00 61.09 203 GLU A C 1
ATOM 1601 O O . GLU A 1 203 ? -1.266 -6.282 -2.471 1.00 61.09 203 GLU A O 1
ATOM 1606 N N . GLY A 1 204 ? -1.819 -5.507 -4.508 1.00 68.50 204 GLY A N 1
ATOM 1607 C CA . GLY A 1 204 ? -2.141 -4.154 -4.077 1.00 68.50 204 GLY A CA 1
ATOM 1608 C C . GLY A 1 204 ? -3.570 -4.069 -3.544 1.00 68.50 204 GLY A C 1
ATOM 1609 O O . GLY A 1 204 ? -4.471 -4.761 -4.014 1.00 68.50 204 GLY A O 1
ATOM 1610 N N . ILE A 1 205 ? -3.790 -3.185 -2.576 1.00 78.69 205 ILE A N 1
ATOM 1611 C CA . ILE A 1 205 ? -5.129 -2.802 -2.129 1.00 78.69 205 ILE A CA 1
ATOM 1612 C C . ILE A 1 205 ? -5.629 -1.727 -3.091 1.00 78.69 205 ILE A C 1
ATOM 1614 O O . ILE A 1 205 ? -5.075 -0.626 -3.113 1.00 78.69 205 ILE A O 1
ATOM 1618 N N . VAL A 1 206 ? -6.655 -2.049 -3.878 1.00 79.25 206 VAL A N 1
ATOM 1619 C CA . VAL A 1 206 ? -7.294 -1.122 -4.822 1.00 79.25 206 VAL A CA 1
ATOM 1620 C C . VAL A 1 206 ? -8.469 -0.437 -4.134 1.00 79.25 206 VAL A C 1
ATOM 1622 O O . VAL A 1 206 ? -9.323 -1.093 -3.541 1.00 79.25 206 VAL A O 1
ATOM 1625 N N . ILE A 1 207 ? -8.511 0.889 -4.205 1.00 80.25 207 ILE A N 1
ATOM 1626 C CA . ILE A 1 207 ? -9.572 1.711 -3.630 1.00 80.25 207 ILE A CA 1
ATOM 1627 C C . ILE A 1 207 ? -10.183 2.529 -4.763 1.00 80.25 207 ILE A C 1
ATOM 1629 O O . ILE A 1 207 ? -9.578 3.486 -5.250 1.00 80.25 207 ILE A O 1
ATOM 1633 N N . ASN A 1 208 ? -11.392 2.147 -5.173 1.00 78.94 208 ASN A N 1
ATOM 1634 C CA . ASN A 1 208 ? -12.179 2.938 -6.108 1.00 78.94 208 ASN A CA 1
ATOM 1635 C C . ASN A 1 208 ? -12.751 4.156 -5.376 1.00 78.94 208 ASN A C 1
ATOM 1637 O O . ASN A 1 208 ? -13.479 3.999 -4.398 1.00 78.94 208 ASN A O 1
ATOM 1641 N N . THR A 1 209 ? -12.395 5.352 -5.835 1.00 69.19 209 THR A N 1
ATOM 1642 C CA . THR A 1 209 ? -12.834 6.640 -5.273 1.00 69.19 209 THR A CA 1
ATOM 1643 C C . THR A 1 209 ? -13.898 7.325 -6.131 1.00 69.19 209 THR A C 1
ATOM 1645 O O . THR A 1 209 ? -14.502 8.307 -5.700 1.00 69.19 209 THR A O 1
ATOM 1648 N N . LYS A 1 210 ? -14.163 6.802 -7.334 1.00 63.84 210 LYS A N 1
ATOM 1649 C CA . LYS A 1 210 ? -15.174 7.290 -8.275 1.00 63.84 210 LYS A CA 1
ATOM 1650 C C . LYS A 1 210 ? -16.515 6.605 -8.003 1.00 63.84 210 LYS A C 1
ATOM 1652 O O . LYS A 1 210 ? -16.993 5.818 -8.811 1.00 63.84 210 LYS A O 1
ATOM 1657 N N . ALA A 1 211 ? -17.098 6.876 -6.841 1.00 45.62 211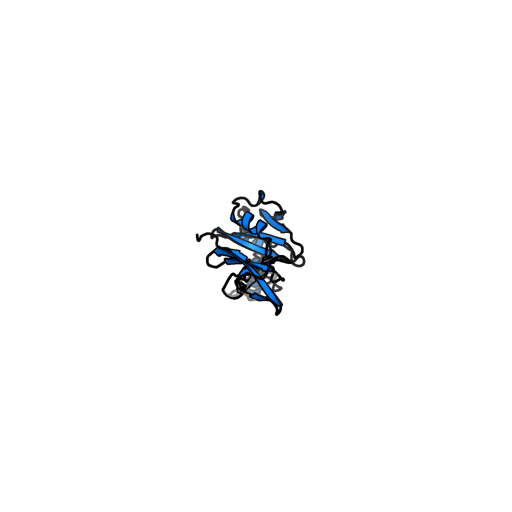 ALA A N 1
ATOM 1658 C CA . ALA A 1 211 ? -18.498 6.578 -6.533 1.00 45.62 211 ALA A CA 1
ATOM 1659 C C . ALA A 1 211 ? -18.891 7.279 -5.224 1.00 45.62 211 ALA A C 1
ATOM 1661 O O . ALA A 1 211 ? -18.965 6.643 -4.174 1.00 45.62 211 ALA A O 1
ATOM 1662 N N . ASN A 1 212 ? -19.106 8.592 -5.305 1.00 41.66 212 ASN A N 1
ATOM 1663 C CA . ASN A 1 212 ? -20.110 9.279 -4.494 1.00 41.66 212 ASN A CA 1
ATOM 1664 C C . ASN A 1 212 ? -21.202 9.751 -5.445 1.00 41.66 212 ASN A C 1
ATOM 1666 O O . ASN A 1 212 ? -20.822 10.331 -6.489 1.00 41.66 212 ASN A O 1
#

Foldseek 3Di:
DDDDDDDDPDPPPPPPVPVFDWDADPNQIWTWPDWDDLDPQKIKTFIANDPVSPPDTFIWMGRHPPDTDGDLDDPQQVVCLLPDPDNVPGPQWDWDDDPQGIWIWHQDPQAIWTWDQDPVRWIWIFGDGPVRPPDPPPPDHDDDPAPLQNVQCVVQDQDQDPPLDQDDPNDGDPSNVVSVVVSVVSSCVSVVVDDDDDPDPRDIDTGDNPHD

Sequence (212 aa):
MKIIRIIIGFCALTFCAYSQTNVSIDGKKYYIKTTENISRDFKLFSICQDQKLSKNCTEYYSYLEGNYKKLPITKTQLTNTLKSTNFNTIKGIKKLSIANGTVCYFQNPTGNTYIAVDEMDNLVLYPVSPSNDVIALGRKAGQSSVSIEQKCEKACPLVLPPGCQPFINGKYTDCFLRKFEDQERCILKCKGKIRMTSIAPFEGIVINTKAN

pLDDT: mean 70.37, std 16.82, range [32.53, 90.25]

Secondary structure (DSSP, 8-state):
------S--------------EEEETTEEEEEEEEEESSSS-EEEEEESSTTS-SS-EEEEESSTT--EE-SS-HHHHHHHHH-S-GGGSTTEEEEEETTEEEEEEEETTEEEEEEE-TT--EEEEEE-GGG------SSS---SS-HHHHHHHHS---PPTT--SEETTEE-HHHHHHHHHHHHHHHHHTTS--SS-------EEE-----

Radius of gyration: 29.19 Å; chains: 1; bounding box: 68×55×108 Å